Protein AF-A0A7S1RYQ9-F1 (afdb_monomer)

Secondary structure (DSSP, 8-state):
------PPPPTTEEEEEE-TTT--EEEEEEPTT-EEETTEEEPPPPTTEEEETTEEEEPSTTEEEESSSSGGGEEEEPTTEEE-TTS-EEE-PPTTEEE-TTSSEEEPSTTEEEE-TT-TT-EEEE-TTEEEEEEETTTTEEEEEEPPPTTEE-SSTT--PPEEPPTTEEEEEETTEEEEEPTTEEEETTEEEE--------PPPHHHHHHTT-S----GGG----

Nearest PDB structures (foldseek):
  4kng-assembly1_P  TM=4.737E-01  e=8.171E-04  Homo sapiens
  4c99-assembly1_B  TM=4.721E-01  e=3.475E-04  Mus musculus
  8y69-assembly1_J  TM=4.508E-01  e=8.686E-04  Homo sapiens
  8jd3-assembly1_3  TM=3.577E-01  e=1.322E+00  Homo sapiens
  7wih-assembly1_A  TM=3.908E-01  e=2.291E+00  Homo sapiens

Sequence (226 aa):
RAAAQVLRCHEQCRVCHLFDHSGEWHCLECQDGYDLWVDGCFAPCPPGQYRYGYACQDCAANCVRCAGGLEHECAECALGYRLDLRGLCARDCLDGFYPSLAGDCAECDSYCKACIAGATTSCTSCYAGYALRVLEASTRSGECMQACRRGSFRDAPTDRRCIQCAEYCADCESLDNCFECAPGASLYRGVCYWVPQTVENRAIDFDTYLASGAGLAWDPGLAPNW

Organism: Alexandrium catenella (NCBI:txid2925)

Structure (mmCIF, N/CA/C/O backbone):
data_AF-A0A7S1RYQ9-F1
#
_entry.id   AF-A0A7S1RYQ9-F1
#
loop_
_atom_site.group_PDB
_atom_site.id
_atom_site.type_symbol
_atom_site.label_atom_id
_atom_site.label_alt_id
_atom_site.label_comp_id
_atom_site.label_asym_id
_atom_site.label_entity_id
_atom_site.label_seq_id
_atom_site.pdbx_PDB_ins_code
_atom_site.Cartn_x
_atom_site.Cartn_y
_atom_site.Cartn_z
_atom_site.occupancy
_atom_site.B_iso_or_equiv
_atom_site.auth_seq_id
_atom_site.auth_comp_id
_atom_site.auth_asym_id
_atom_site.auth_atom_id
_atom_site.pdbx_PDB_model_num
ATOM 1 N N . ARG A 1 1 ? 19.812 24.652 -66.051 1.00 40.81 1 ARG A N 1
ATOM 2 C CA . ARG A 1 1 ? 18.635 24.213 -65.263 1.00 40.81 1 ARG A CA 1
ATOM 3 C C . ARG A 1 1 ? 19.182 23.456 -64.064 1.00 40.81 1 ARG A C 1
ATOM 5 O O . ARG A 1 1 ? 19.744 22.392 -64.275 1.00 40.81 1 ARG A O 1
ATOM 12 N N . ALA A 1 2 ? 19.153 24.049 -62.871 1.00 46.00 2 ALA A N 1
ATOM 13 C CA . ALA A 1 2 ? 19.580 23.361 -61.655 1.00 46.00 2 ALA A CA 1
ATOM 14 C C . ALA A 1 2 ? 18.523 22.303 -61.312 1.00 46.00 2 ALA A C 1
ATOM 16 O O . ALA A 1 2 ? 17.335 22.620 -61.273 1.00 46.00 2 ALA A O 1
ATOM 17 N N . ALA A 1 3 ? 18.938 21.048 -61.167 1.00 51.97 3 ALA A N 1
ATOM 18 C CA . ALA A 1 3 ? 18.055 19.977 -60.734 1.00 51.97 3 ALA A CA 1
ATOM 19 C C . ALA A 1 3 ? 17.882 20.088 -59.216 1.00 51.97 3 ALA A C 1
ATOM 21 O O . ALA A 1 3 ? 18.871 20.051 -58.488 1.00 51.97 3 ALA A O 1
ATOM 22 N N . ALA A 1 4 ? 16.644 20.236 -58.746 1.00 58.53 4 ALA A N 1
ATOM 23 C CA . ALA A 1 4 ? 16.337 20.076 -57.332 1.00 58.53 4 ALA A CA 1
ATOM 24 C C . ALA A 1 4 ? 16.580 18.604 -56.968 1.00 58.53 4 ALA A C 1
ATOM 26 O O . ALA A 1 4 ? 15.882 17.716 -57.461 1.00 58.53 4 ALA A O 1
ATOM 27 N N . GLN A 1 5 ? 17.609 18.335 -56.166 1.00 58.97 5 GLN A N 1
ATOM 28 C CA . GLN A 1 5 ? 17.815 17.011 -55.592 1.00 58.97 5 GLN A CA 1
ATOM 29 C C . GLN A 1 5 ? 16.834 16.848 -54.434 1.00 58.97 5 GLN A C 1
ATOM 31 O O . GLN A 1 5 ? 16.911 17.560 -53.438 1.00 58.97 5 GLN A O 1
ATOM 36 N N . VAL A 1 6 ? 15.893 15.917 -54.579 1.00 67.62 6 VAL A N 1
ATOM 37 C CA . VAL A 1 6 ? 15.054 15.469 -53.466 1.00 67.62 6 VAL A CA 1
ATOM 38 C C . VAL A 1 6 ? 15.935 14.591 -52.587 1.00 67.62 6 VAL A C 1
ATOM 40 O O . VAL A 1 6 ? 16.179 13.434 -52.934 1.00 67.62 6 VAL A O 1
ATOM 43 N N . LEU A 1 7 ? 16.444 15.128 -51.479 1.00 68.56 7 LEU A N 1
ATOM 44 C CA . LEU A 1 7 ? 17.026 14.261 -50.464 1.00 68.56 7 LEU A CA 1
ATOM 45 C C . LEU A 1 7 ? 15.902 13.581 -49.677 1.00 68.56 7 LEU A C 1
ATOM 47 O O . LEU A 1 7 ? 14.888 14.190 -49.338 1.00 68.56 7 LEU A O 1
ATOM 51 N N . ARG A 1 8 ? 16.091 12.288 -49.422 1.00 74.81 8 ARG A N 1
ATOM 52 C CA . ARG A 1 8 ? 15.218 11.493 -48.561 1.00 74.81 8 ARG A CA 1
ATOM 53 C C . ARG A 1 8 ? 15.743 11.536 -47.132 1.00 74.81 8 ARG A C 1
ATOM 55 O O . ARG A 1 8 ? 16.951 11.630 -46.929 1.00 74.81 8 ARG A O 1
ATOM 62 N N . CYS A 1 9 ? 14.834 11.411 -46.170 1.00 81.19 9 CYS A N 1
ATOM 63 C CA . CYS A 1 9 ? 15.194 11.200 -44.775 1.00 81.19 9 CYS A CA 1
ATOM 64 C C . CYS A 1 9 ? 16.030 9.921 -44.603 1.00 81.19 9 CYS A C 1
ATOM 66 O O . CYS A 1 9 ? 15.974 9.014 -45.439 1.00 81.19 9 CYS A O 1
ATOM 68 N N . HIS A 1 10 ? 16.772 9.839 -43.494 1.00 81.50 10 HIS A N 1
ATOM 69 C CA . HIS A 1 10 ? 17.427 8.603 -43.060 1.00 81.50 10 HIS A CA 1
ATOM 70 C C . HIS A 1 10 ? 16.413 7.448 -42.950 1.00 81.50 10 HIS A C 1
ATOM 72 O O . HIS A 1 10 ? 15.241 7.691 -42.666 1.00 81.50 10 HIS A O 1
ATOM 78 N N . GLU A 1 11 ? 16.853 6.198 -43.135 1.00 83.12 11 GLU A N 1
ATOM 79 C CA . GLU A 1 11 ? 15.978 5.026 -43.336 1.00 83.12 11 GLU A CA 1
ATOM 80 C C . GLU A 1 11 ? 14.928 4.794 -42.241 1.00 83.12 11 GLU A C 1
ATOM 82 O O . GLU A 1 11 ? 13.901 4.192 -42.520 1.00 83.12 11 GLU A O 1
ATOM 87 N N . GLN A 1 12 ? 15.157 5.289 -41.024 1.00 89.94 12 GLN A N 1
ATOM 88 C CA . GLN A 1 12 ? 14.298 5.092 -39.844 1.00 89.94 12 GLN A CA 1
ATOM 89 C C . GLN A 1 12 ? 13.400 6.307 -39.550 1.00 89.94 12 GLN A C 1
ATOM 91 O O . GLN A 1 12 ? 12.566 6.277 -38.647 1.00 89.94 12 GLN A O 1
ATOM 96 N N . CYS A 1 13 ? 13.579 7.392 -40.304 1.00 90.44 13 CYS A N 1
ATOM 97 C CA . CYS A 1 13 ? 12.897 8.658 -40.108 1.00 90.44 13 CYS A CA 1
ATOM 98 C C . CYS A 1 13 ? 11.772 8.828 -41.136 1.00 90.44 13 CYS A C 1
ATOM 100 O O . CYS A 1 13 ? 11.997 8.730 -42.344 1.00 90.44 13 CYS A O 1
ATOM 102 N N . ARG A 1 14 ? 10.552 9.085 -40.657 1.00 90.81 14 ARG A N 1
ATOM 103 C CA . ARG A 1 14 ? 9.365 9.331 -41.487 1.00 90.81 14 ARG A CA 1
ATOM 104 C C . ARG A 1 14 ? 9.293 10.790 -41.933 1.00 90.81 14 ARG A C 1
ATOM 106 O O . ARG A 1 14 ? 9.032 11.049 -43.106 1.00 90.81 14 ARG A O 1
ATOM 113 N N . VAL A 1 15 ? 9.542 11.726 -41.016 1.00 89.00 15 VAL A N 1
ATOM 114 C CA . VAL A 1 15 ? 9.526 13.174 -41.278 1.00 89.00 15 VAL A CA 1
ATOM 115 C C . VAL A 1 15 ? 10.826 13.785 -40.777 1.00 89.00 15 VAL A C 1
ATOM 117 O O . VAL A 1 15 ? 11.139 13.676 -39.596 1.00 89.00 15 VAL A O 1
ATOM 120 N N . CYS A 1 16 ? 11.572 14.445 -41.661 1.00 87.31 16 CYS A N 1
ATOM 121 C CA . CYS A 1 16 ? 12.852 15.069 -41.344 1.00 87.31 16 CYS A CA 1
ATOM 122 C C . CYS A 1 16 ? 12.916 16.520 -41.821 1.00 87.31 16 CYS A C 1
ATOM 124 O O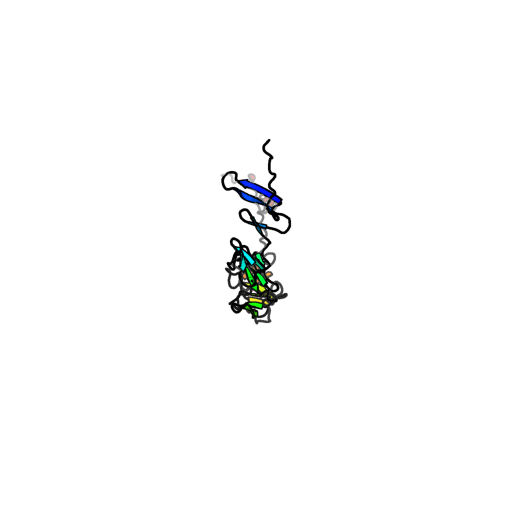 . CYS A 1 16 ? 12.214 16.923 -42.751 1.00 87.31 16 CYS A O 1
ATOM 126 N N . HIS A 1 17 ? 13.804 17.285 -41.196 1.00 85.31 17 HIS A N 1
ATOM 127 C CA . HIS A 1 17 ? 14.123 18.654 -41.564 1.00 85.31 17 HIS A CA 1
ATOM 128 C C . HIS A 1 17 ? 15.626 18.786 -41.829 1.00 85.31 17 HIS A C 1
ATOM 130 O O . HIS A 1 17 ? 16.445 18.325 -41.030 1.00 85.31 17 HIS A O 1
ATOM 136 N N . LEU A 1 18 ? 15.979 19.419 -42.950 1.00 75.94 18 LEU A N 1
ATOM 137 C CA . LEU A 1 18 ? 17.360 19.748 -43.284 1.00 75.94 18 LEU A CA 1
ATOM 138 C C . LEU A 1 18 ? 17.692 21.121 -42.707 1.00 75.94 18 LEU A C 1
ATOM 140 O O . LEU A 1 18 ? 17.037 22.102 -43.054 1.00 75.94 18 LEU A O 1
ATOM 144 N N . PHE A 1 19 ? 18.701 21.218 -41.844 1.00 68.94 19 PHE A N 1
ATOM 145 C CA . PHE A 1 19 ? 19.190 22.534 -41.443 1.00 68.94 19 PHE A CA 1
ATOM 146 C C . PHE A 1 19 ? 20.137 23.078 -42.521 1.00 68.94 19 PHE A C 1
ATOM 148 O O . PHE A 1 19 ? 21.259 22.595 -42.679 1.00 68.94 19 PHE A O 1
ATOM 155 N N . ASP A 1 20 ? 19.691 24.116 -43.237 1.00 60.31 20 ASP A N 1
ATOM 156 C CA . ASP A 1 20 ? 20.410 24.747 -44.361 1.00 60.31 20 ASP A CA 1
ATOM 157 C C . ASP A 1 20 ? 21.830 25.243 -44.013 1.00 60.31 20 ASP A C 1
ATOM 159 O O . ASP A 1 20 ? 22.640 25.479 -44.908 1.00 60.31 20 ASP A O 1
ATOM 163 N N . HIS A 1 21 ? 22.161 25.394 -42.724 1.00 62.75 21 HIS A N 1
ATOM 164 C CA . HIS A 1 21 ? 23.463 25.892 -42.272 1.00 62.75 21 HIS A CA 1
ATOM 165 C C . HIS A 1 21 ? 24.479 24.820 -41.847 1.00 62.75 21 HIS A C 1
ATOM 167 O O . HIS A 1 21 ? 25.674 25.085 -41.961 1.00 62.75 21 HIS A O 1
ATOM 173 N N . SER A 1 22 ? 24.053 23.643 -41.375 1.00 65.56 22 SER A N 1
ATOM 174 C CA . SER A 1 22 ? 24.963 22.561 -40.944 1.00 65.56 22 SER A CA 1
ATOM 175 C C . SER A 1 22 ? 25.008 21.389 -41.924 1.00 65.56 22 SER A C 1
ATOM 177 O O . SER A 1 22 ? 25.977 20.634 -41.925 1.00 65.56 22 SER A O 1
ATOM 179 N N . GLY A 1 23 ? 23.982 21.229 -42.768 1.00 64.69 23 GLY A N 1
ATOM 180 C CA . GLY A 1 23 ? 23.834 20.043 -43.614 1.00 64.69 23 GLY A CA 1
ATOM 181 C C . GLY A 1 23 ? 23.499 18.769 -42.827 1.00 64.69 23 GLY A C 1
ATOM 182 O O . GLY A 1 23 ? 23.533 17.680 -43.400 1.00 64.69 23 GLY A O 1
ATOM 183 N N . GLU A 1 24 ? 23.176 18.895 -41.537 1.00 72.06 24 GLU A N 1
ATOM 184 C CA . GLU A 1 24 ? 22.739 17.789 -40.687 1.00 72.06 24 GLU A CA 1
ATOM 185 C C . GLU A 1 24 ? 21.217 17.604 -40.785 1.00 72.06 24 GLU A C 1
ATOM 187 O O . GLU A 1 24 ? 20.443 18.555 -40.952 1.00 72.06 24 GLU A O 1
ATOM 192 N N . TRP A 1 25 ? 20.792 16.343 -40.724 1.00 73.44 25 TRP A N 1
ATOM 193 C CA . TRP A 1 25 ? 19.390 15.948 -40.773 1.00 73.44 25 TRP A CA 1
ATOM 194 C C . TRP A 1 25 ? 18.855 15.772 -39.363 1.00 73.44 25 TRP A C 1
ATOM 196 O O . TRP A 1 25 ? 19.366 14.931 -38.629 1.00 73.44 25 TRP A O 1
ATOM 206 N N . HIS A 1 26 ? 17.777 16.478 -39.032 1.00 85.31 26 HIS A N 1
ATOM 207 C CA . HIS A 1 26 ? 17.044 16.238 -37.794 1.00 85.31 26 HIS A CA 1
ATOM 208 C C . HIS A 1 26 ? 15.747 15.502 -38.107 1.00 85.31 26 HIS A C 1
ATOM 210 O O . HIS A 1 26 ? 14.953 15.937 -38.950 1.00 85.31 26 HIS A O 1
ATOM 216 N N . CYS A 1 27 ? 15.528 14.375 -37.441 1.00 88.94 27 CYS A N 1
ATOM 217 C CA . CYS A 1 27 ? 14.268 13.667 -37.506 1.00 88.94 27 CYS A CA 1
ATOM 218 C C . CYS A 1 27 ? 13.245 14.290 -36.556 1.00 88.94 27 CYS A C 1
ATOM 220 O O . CYS A 1 27 ? 13.561 14.620 -35.418 1.00 88.94 27 CYS A O 1
ATOM 222 N N . LEU A 1 28 ? 12.015 14.441 -37.037 1.00 89.56 28 LEU A N 1
ATOM 223 C CA . LEU A 1 28 ? 10.879 14.957 -36.274 1.00 89.56 28 LEU A CA 1
ATOM 224 C C . LEU A 1 28 ? 9.867 13.855 -35.954 1.00 89.56 28 LEU A C 1
ATOM 226 O O . LEU A 1 28 ? 9.180 13.926 -34.942 1.00 89.56 28 LEU A O 1
ATOM 230 N N . GLU A 1 29 ? 9.775 12.837 -36.811 1.00 91.44 29 GLU A N 1
ATOM 231 C CA . GLU A 1 29 ? 8.880 11.699 -36.620 1.00 91.44 29 GLU A CA 1
ATOM 232 C C . GLU A 1 29 ? 9.548 10.418 -37.113 1.00 91.44 29 GLU A C 1
ATOM 234 O O . GLU A 1 29 ? 10.015 10.347 -38.254 1.00 91.44 29 GLU A O 1
ATOM 239 N N . CYS A 1 30 ? 9.573 9.397 -36.261 1.00 93.50 30 CYS A N 1
ATOM 240 C CA . CYS A 1 30 ? 10.147 8.099 -36.582 1.00 93.50 30 CYS A CA 1
ATOM 241 C C . CYS A 1 30 ? 9.155 7.183 -37.295 1.00 93.50 30 CYS A C 1
ATOM 243 O O . CYS A 1 30 ? 7.939 7.353 -37.222 1.00 93.50 30 CYS A O 1
ATOM 245 N N . GLN A 1 31 ? 9.689 6.196 -38.009 1.00 94.38 31 G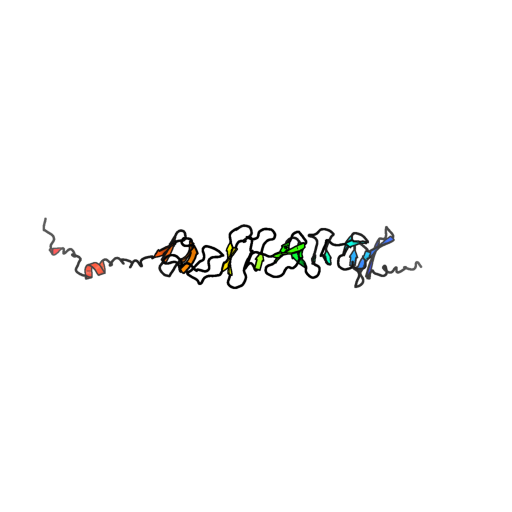LN A N 1
ATOM 246 C CA . GLN A 1 31 ? 8.884 5.068 -38.463 1.00 94.38 31 GLN A CA 1
ATOM 247 C C . GLN A 1 31 ? 8.424 4.221 -37.271 1.00 94.38 31 GLN A C 1
ATOM 249 O O . GLN A 1 31 ? 9.022 4.262 -36.195 1.00 94.38 31 GLN A O 1
ATOM 254 N N . ASP A 1 32 ? 7.364 3.438 -37.471 1.00 93.31 32 ASP A N 1
ATOM 255 C CA . ASP A 1 32 ? 6.798 2.607 -36.410 1.00 93.31 32 ASP A CA 1
ATOM 256 C C . ASP A 1 32 ? 7.850 1.614 -35.886 1.00 93.31 32 ASP A C 1
ATOM 258 O O . ASP A 1 32 ? 8.541 0.954 -36.663 1.00 93.31 32 ASP A O 1
ATOM 262 N N . GLY A 1 33 ? 7.971 1.515 -34.561 1.00 91.06 33 GLY A N 1
ATOM 263 C CA . GLY A 1 33 ? 8.967 0.665 -33.900 1.00 91.06 33 GLY A CA 1
ATOM 264 C C . GLY A 1 33 ? 10.309 1.340 -33.598 1.00 91.06 33 GLY A C 1
ATOM 265 O O . GLY A 1 33 ? 11.199 0.667 -33.086 1.00 91.06 33 GLY A O 1
ATOM 266 N N . TYR A 1 34 ? 10.457 2.640 -33.874 1.00 92.00 34 TYR A N 1
ATOM 267 C CA . TYR A 1 34 ? 11.604 3.450 -33.460 1.00 92.00 34 TYR A CA 1
ATOM 268 C C . TYR A 1 34 ? 11.161 4.602 -32.559 1.00 92.00 34 TYR A C 1
ATOM 270 O O . TYR A 1 34 ? 10.136 5.237 -32.810 1.00 92.00 34 TYR A O 1
ATOM 278 N N . ASP A 1 35 ? 11.982 4.912 -31.560 1.00 90.25 35 ASP A N 1
ATOM 279 C CA . ASP A 1 35 ? 11.760 6.038 -30.659 1.00 90.25 35 ASP A CA 1
ATOM 280 C C . ASP A 1 35 ? 12.587 7.243 -31.103 1.00 90.25 35 ASP A C 1
ATOM 282 O O . ASP A 1 35 ? 13.772 7.119 -31.437 1.00 90.25 35 ASP A O 1
ATOM 286 N N . LEU A 1 36 ? 11.963 8.422 -31.072 1.00 90.69 36 LEU A N 1
ATOM 287 C CA . LEU A 1 36 ? 12.648 9.683 -31.325 1.00 90.69 36 LEU A CA 1
ATOM 288 C C . LEU A 1 36 ? 13.490 10.064 -30.104 1.00 90.69 36 LEU A C 1
ATOM 290 O O . LEU A 1 36 ? 12.966 10.215 -29.001 1.00 90.69 36 LEU A O 1
ATOM 294 N N . TRP A 1 37 ? 14.789 10.267 -30.309 1.00 89.50 37 TRP A N 1
ATOM 295 C CA . TRP A 1 37 ? 15.699 10.762 -29.283 1.00 89.50 37 TRP A CA 1
ATOM 296 C C . TRP A 1 37 ? 16.559 11.897 -29.829 1.00 89.50 37 TRP A C 1
ATOM 298 O O . TRP A 1 37 ? 17.363 11.685 -30.736 1.00 89.50 37 TRP A O 1
ATOM 308 N N . VAL A 1 38 ? 16.401 13.083 -29.230 1.00 86.69 38 VAL A N 1
ATOM 309 C CA . VAL A 1 38 ? 16.998 14.361 -29.657 1.00 86.69 38 VAL A CA 1
ATOM 310 C C . VAL A 1 38 ? 16.573 14.724 -31.083 1.00 86.69 38 VAL A C 1
ATOM 312 O O . VAL A 1 38 ? 15.633 15.489 -31.265 1.00 86.69 38 VAL A O 1
ATOM 315 N N . ASP A 1 39 ? 17.233 14.149 -32.075 1.00 86.50 39 ASP A N 1
ATOM 316 C CA . ASP A 1 39 ? 17.059 14.404 -33.500 1.00 86.50 39 ASP A CA 1
ATOM 317 C C . ASP A 1 39 ? 17.255 13.148 -34.366 1.00 86.50 39 ASP A C 1
ATOM 319 O O . ASP A 1 39 ? 17.263 13.229 -35.595 1.00 86.50 39 ASP A O 1
ATOM 323 N N . GLY A 1 40 ? 17.371 11.974 -33.742 1.00 87.81 40 GLY A N 1
ATOM 324 C CA . GLY A 1 40 ? 17.512 10.689 -34.416 1.00 87.81 40 GLY A CA 1
ATOM 325 C C . GLY A 1 40 ? 16.443 9.687 -33.993 1.00 87.81 40 GLY A C 1
ATOM 326 O O . GLY A 1 40 ? 15.837 9.798 -32.930 1.00 87.81 40 GLY A O 1
ATOM 327 N N . CYS A 1 41 ? 16.233 8.678 -34.833 1.00 90.94 41 CYS A N 1
ATOM 328 C CA . CYS A 1 41 ? 15.356 7.549 -34.536 1.00 90.94 41 CYS A CA 1
ATOM 329 C C . CYS A 1 41 ? 16.191 6.347 -34.129 1.00 90.94 41 CYS A C 1
ATOM 331 O O . CYS A 1 41 ? 17.053 5.909 -34.887 1.00 90.94 41 CYS A O 1
ATOM 333 N N . PHE A 1 42 ? 15.920 5.797 -32.950 1.00 90.69 42 PHE A N 1
ATOM 334 C CA . PHE A 1 42 ? 16.679 4.677 -32.402 1.00 90.69 42 PHE A CA 1
ATOM 335 C C . PHE A 1 42 ? 15.751 3.521 -32.064 1.00 90.69 42 PHE A C 1
ATOM 337 O O . PHE A 1 42 ? 14.612 3.721 -31.646 1.00 90.69 42 PHE A O 1
ATOM 344 N N . ALA A 1 43 ? 16.244 2.297 -32.248 1.00 91.50 43 ALA A N 1
ATOM 345 C CA . ALA A 1 43 ? 15.500 1.113 -31.845 1.00 91.50 43 ALA A CA 1
ATOM 346 C C . ALA A 1 43 ? 15.262 1.157 -30.325 1.00 91.50 43 ALA A C 1
ATOM 348 O O . ALA A 1 43 ? 16.212 1.479 -29.600 1.00 91.50 43 ALA A O 1
ATOM 349 N N . PRO A 1 44 ? 14.049 0.852 -29.833 1.00 91.25 44 PRO A N 1
ATOM 350 C CA . PRO A 1 44 ? 13.727 0.877 -28.410 1.00 91.25 44 PRO A CA 1
ATOM 351 C C . PRO A 1 44 ? 14.700 0.002 -27.621 1.00 91.25 44 PRO A C 1
ATOM 353 O O . PRO A 1 44 ? 15.175 -1.027 -28.108 1.00 91.25 44 PRO A O 1
ATOM 356 N N . CYS A 1 45 ? 15.022 0.427 -26.401 1.00 92.88 45 CYS A N 1
ATOM 357 C CA . CYS A 1 45 ? 15.865 -0.382 -25.533 1.00 92.88 45 CYS A CA 1
ATOM 358 C C . CYS A 1 45 ? 15.142 -1.680 -25.142 1.00 92.88 45 CYS A C 1
ATOM 360 O O . CYS A 1 45 ? 13.918 -1.671 -24.974 1.00 92.88 45 CYS A O 1
ATOM 362 N N . PRO A 1 46 ? 15.873 -2.803 -25.012 1.00 93.69 46 PRO A N 1
ATOM 363 C CA . PRO A 1 46 ? 15.276 -4.043 -24.542 1.00 93.69 46 PRO A CA 1
ATOM 364 C C . PRO A 1 46 ? 14.723 -3.869 -23.114 1.00 93.69 46 PRO A C 1
ATOM 366 O O . PRO A 1 46 ? 15.184 -2.988 -22.381 1.00 93.69 46 PRO A O 1
ATOM 369 N N . PRO A 1 47 ? 13.760 -4.707 -22.687 1.00 92.81 47 PRO A N 1
ATOM 370 C CA . PRO A 1 47 ? 13.255 -4.685 -21.317 1.00 92.81 47 PRO A CA 1
ATOM 371 C C . PRO A 1 47 ? 14.390 -4.778 -20.291 1.00 92.81 47 PRO A C 1
ATOM 373 O O . PRO A 1 47 ? 15.320 -5.567 -20.455 1.00 92.81 47 PRO A O 1
ATOM 376 N N . GLY A 1 48 ? 14.297 -3.978 -19.230 1.00 94.25 48 GLY A N 1
ATOM 377 C CA . GLY A 1 48 ? 15.345 -3.827 -18.219 1.00 94.25 48 GLY A CA 1
ATOM 378 C C . GLY A 1 48 ? 16.409 -2.785 -18.565 1.00 94.25 48 GLY A C 1
ATOM 379 O O . GLY A 1 48 ? 17.363 -2.648 -17.806 1.00 94.25 48 GLY A O 1
ATOM 380 N N . GLN A 1 49 ? 16.254 -2.042 -19.667 1.00 95.62 49 GLN A N 1
ATOM 381 C CA . GLN A 1 49 ? 17.154 -0.953 -20.043 1.00 95.62 49 GLN A CA 1
ATOM 382 C C . GLN A 1 49 ? 16.410 0.340 -20.389 1.00 95.62 49 GLN A C 1
ATOM 384 O O . GLN A 1 49 ? 15.268 0.322 -20.850 1.00 95.62 49 GLN A O 1
ATOM 389 N N . TYR A 1 50 ? 17.094 1.470 -20.220 1.00 94.12 50 TYR A N 1
ATOM 390 C CA . TYR A 1 50 ? 16.638 2.799 -20.619 1.00 94.12 50 TYR A CA 1
ATOM 391 C C . TYR A 1 50 ? 17.640 3.484 -21.551 1.00 94.12 50 TYR A C 1
ATOM 393 O O . TYR A 1 50 ? 18.815 3.120 -21.625 1.00 94.12 50 TYR A O 1
ATOM 401 N N . ARG A 1 51 ? 17.168 4.498 -22.281 1.00 93.44 51 ARG A N 1
ATOM 402 C CA . ARG A 1 51 ? 18.000 5.301 -23.182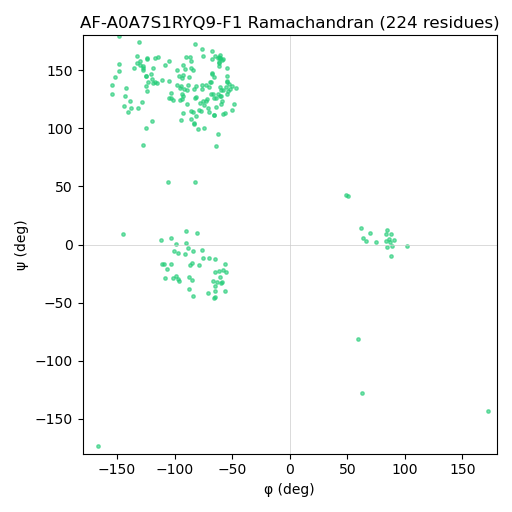 1.00 93.44 51 ARG A CA 1
ATOM 403 C C . ARG A 1 51 ? 18.881 6.259 -22.379 1.00 93.44 51 ARG A C 1
ATOM 405 O O . ARG A 1 51 ? 18.369 7.164 -21.726 1.00 93.44 51 ARG A O 1
ATOM 412 N N . TYR A 1 52 ? 20.198 6.129 -22.515 1.00 92.19 52 TYR A N 1
ATOM 413 C CA . TYR A 1 52 ? 21.168 7.106 -22.023 1.00 92.19 52 TYR A CA 1
ATOM 414 C C . TYR A 1 52 ? 22.082 7.554 -23.169 1.00 92.19 52 TYR A C 1
ATOM 416 O O . TYR A 1 52 ? 23.011 6.851 -23.579 1.00 92.19 52 TYR A O 1
ATOM 424 N N . GLY A 1 53 ? 21.791 8.731 -23.728 1.00 89.31 53 GLY A N 1
ATOM 425 C CA . GLY A 1 53 ? 22.436 9.197 -24.955 1.00 89.31 53 GLY A CA 1
ATOM 426 C C . GLY A 1 53 ? 22.110 8.270 -26.128 1.00 89.31 53 GLY A C 1
ATOM 427 O O . GLY A 1 53 ? 20.947 7.973 -26.375 1.00 89.31 53 GLY A O 1
ATOM 428 N N . TYR A 1 54 ? 23.134 7.790 -26.832 1.00 86.44 54 TYR A N 1
ATOM 429 C CA . TYR A 1 54 ? 22.980 6.869 -27.968 1.00 86.44 54 TYR A CA 1
ATOM 430 C C . TYR A 1 54 ? 23.007 5.383 -27.577 1.00 86.44 54 TYR A C 1
ATOM 432 O O . TYR A 1 54 ? 22.924 4.517 -28.445 1.00 86.44 54 TYR A O 1
ATOM 440 N N . ALA A 1 55 ? 23.137 5.073 -26.285 1.00 91.25 55 ALA A N 1
ATOM 441 C CA . ALA A 1 55 ? 23.219 3.710 -25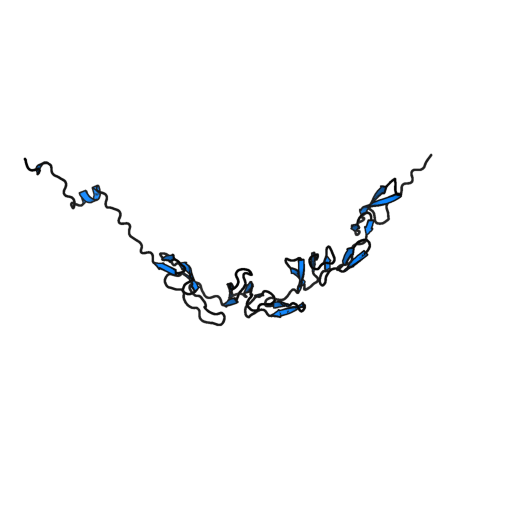.775 1.00 91.25 55 ALA A CA 1
ATOM 442 C C . ALA A 1 55 ? 22.007 3.364 -24.902 1.00 91.25 55 ALA A C 1
ATOM 444 O O . ALA A 1 55 ? 21.290 4.243 -24.418 1.00 91.25 55 ALA A O 1
ATOM 445 N N . CYS A 1 56 ? 21.793 2.068 -24.705 1.00 94.94 56 CYS A N 1
ATOM 446 C CA . CYS A 1 56 ? 20.899 1.562 -23.674 1.00 94.94 56 CYS A CA 1
ATOM 447 C C . CYS A 1 56 ? 21.724 1.231 -22.426 1.00 94.94 56 CYS A C 1
ATOM 449 O O . CYS A 1 56 ? 22.800 0.643 -22.539 1.00 94.94 56 CYS A O 1
ATOM 451 N N . GLN A 1 57 ? 21.241 1.648 -21.260 1.00 96.00 57 GLN A N 1
ATOM 452 C CA . GLN A 1 57 ? 21.832 1.346 -19.957 1.00 96.00 57 GLN A CA 1
ATOM 453 C C . GLN A 1 57 ? 20.843 0.575 -19.099 1.00 96.00 57 GLN A C 1
ATOM 455 O O . GLN A 1 57 ? 19.635 0.719 -19.267 1.00 96.00 57 GLN A O 1
ATOM 460 N N . ASP A 1 58 ? 21.363 -0.242 -18.191 1.00 96.44 58 ASP A N 1
ATOM 461 C CA . ASP A 1 58 ? 20.541 -1.087 -17.336 1.00 96.44 58 ASP A CA 1
ATOM 462 C C . ASP A 1 58 ? 19.735 -0.256 -16.331 1.00 96.44 58 ASP A C 1
ATOM 464 O O . ASP A 1 58 ? 20.219 0.719 -15.752 1.00 96.44 58 ASP A O 1
ATOM 468 N N . CYS A 1 59 ? 18.487 -0.666 -16.127 1.00 95.62 59 CYS A N 1
ATOM 469 C CA . CYS A 1 59 ? 17.652 -0.183 -15.041 1.00 95.62 59 CYS A CA 1
ATOM 470 C C . CYS A 1 59 ? 18.193 -0.652 -13.681 1.00 95.62 59 CYS A C 1
ATOM 472 O O . CYS A 1 59 ? 18.994 -1.584 -13.579 1.00 95.62 59 CYS A O 1
ATOM 474 N N . ALA A 1 60 ? 17.674 -0.052 -12.609 1.00 93.12 60 ALA A N 1
ATOM 475 C CA . ALA A 1 60 ? 17.870 -0.571 -11.262 1.00 93.12 60 ALA A CA 1
ATOM 476 C C . ALA A 1 60 ? 17.355 -2.021 -11.111 1.00 93.12 60 ALA A C 1
ATOM 478 O O . ALA A 1 60 ? 16.517 -2.503 -11.881 1.00 93.12 60 ALA A O 1
ATOM 479 N N . ALA A 1 61 ? 17.849 -2.723 -10.088 1.00 89.62 61 ALA A N 1
ATOM 480 C CA . ALA A 1 61 ? 17.532 -4.129 -9.854 1.00 89.62 61 ALA A CA 1
ATOM 481 C C . ALA A 1 61 ? 16.016 -4.391 -9.769 1.00 89.62 61 ALA A C 1
ATOM 483 O O . ALA A 1 61 ? 15.265 -3.636 -9.154 1.00 89.62 61 ALA A O 1
ATOM 484 N N . ASN A 1 62 ? 15.579 -5.511 -10.352 1.00 90.31 62 ASN A N 1
ATOM 485 C CA . ASN A 1 62 ? 14.178 -5.946 -10.404 1.00 90.31 62 ASN A CA 1
ATOM 486 C C . ASN A 1 62 ? 13.226 -4.995 -11.157 1.00 90.31 62 ASN A C 1
ATOM 488 O O . ASN A 1 62 ? 12.011 -5.164 -11.056 1.00 90.31 62 ASN A O 1
ATOM 492 N N . CYS A 1 63 ? 13.746 -4.039 -11.931 1.00 94.62 63 CYS A N 1
ATOM 493 C CA . CYS A 1 63 ? 12.961 -3.156 -12.787 1.00 94.62 63 CYS A CA 1
ATOM 494 C C . CYS A 1 63 ? 13.047 -3.585 -14.261 1.00 94.62 63 CYS A C 1
ATOM 496 O O . CYS A 1 63 ? 14.140 -3.791 -14.784 1.00 94.62 63 CYS A O 1
ATOM 498 N N . VAL A 1 64 ? 11.904 -3.702 -14.948 1.00 95.38 64 VAL A N 1
ATOM 499 C CA . VAL A 1 64 ? 11.832 -4.050 -16.385 1.00 95.38 64 VAL A CA 1
ATOM 500 C C . VAL A 1 64 ? 11.550 -2.846 -17.281 1.00 95.38 64 VAL A C 1
ATOM 502 O O . VAL A 1 64 ? 11.804 -2.911 -18.483 1.00 95.38 64 VAL A O 1
ATOM 505 N N . ARG A 1 65 ? 11.066 -1.736 -16.716 1.00 93.69 65 ARG A N 1
ATOM 506 C CA . ARG A 1 65 ? 10.882 -0.471 -17.433 1.00 93.69 65 ARG A CA 1
ATOM 507 C C . ARG A 1 65 ? 11.184 0.690 -16.499 1.00 93.69 65 ARG A C 1
ATOM 509 O O . ARG A 1 65 ? 10.497 0.850 -15.495 1.00 93.69 65 ARG A O 1
ATOM 516 N N . CYS A 1 66 ? 12.175 1.506 -16.834 1.00 94.38 66 CYS A N 1
ATOM 517 C CA . CYS A 1 66 ? 12.602 2.644 -16.024 1.00 94.38 66 CYS A CA 1
ATOM 518 C C . CYS A 1 66 ? 12.772 3.907 -16.876 1.00 94.38 66 CYS A C 1
ATOM 520 O O . CYS A 1 66 ? 12.970 3.831 -18.089 1.00 94.38 66 CYS A O 1
ATOM 522 N N . ALA A 1 67 ? 12.674 5.071 -16.234 1.00 91.19 67 ALA A N 1
ATOM 523 C CA . ALA A 1 67 ? 12.996 6.359 -16.849 1.00 91.19 67 ALA A CA 1
ATOM 524 C C . ALA A 1 67 ? 14.493 6.710 -16.732 1.00 91.19 67 ALA A C 1
ATOM 526 O O . ALA A 1 67 ? 14.983 7.554 -17.480 1.00 91.19 67 ALA A O 1
ATOM 527 N N . GLY A 1 68 ? 15.206 6.049 -15.819 1.00 92.69 68 GLY A N 1
ATOM 528 C CA . GLY A 1 68 ? 16.622 6.250 -15.546 1.00 92.69 68 GLY A CA 1
ATOM 529 C C . GLY A 1 68 ? 17.203 5.127 -14.683 1.00 92.69 68 GLY A C 1
ATOM 530 O O . GLY A 1 68 ? 16.546 4.116 -14.429 1.00 92.69 68 GLY A O 1
ATOM 531 N N . GLY A 1 69 ? 18.458 5.286 -14.264 1.00 92.12 69 GLY A N 1
ATOM 532 C CA . GLY A 1 69 ? 19.215 4.254 -13.549 1.00 92.12 69 GLY A CA 1
ATOM 533 C C . GLY A 1 69 ? 18.979 4.204 -12.035 1.00 92.12 69 GLY A C 1
ATOM 534 O O . GLY A 1 69 ? 19.515 3.316 -11.373 1.00 92.12 69 GLY A O 1
ATOM 535 N N . LEU A 1 70 ? 18.223 5.145 -11.457 1.00 92.00 70 LEU A N 1
ATOM 536 C CA . LEU A 1 70 ? 17.983 5.191 -10.012 1.00 92.00 70 LEU A CA 1
ATOM 537 C C . LEU A 1 70 ? 16.828 4.263 -9.605 1.00 92.00 70 LEU A C 1
ATOM 539 O O . LEU A 1 70 ? 15.875 4.054 -10.350 1.00 92.00 70 LEU A O 1
ATOM 543 N N . GLU A 1 71 ? 16.875 3.739 -8.376 1.00 87.19 71 GLU A N 1
ATOM 544 C CA . GLU A 1 71 ? 15.892 2.757 -7.880 1.00 87.19 71 GLU A CA 1
ATOM 545 C C . GLU A 1 71 ? 14.440 3.252 -7.906 1.00 87.19 71 GLU A C 1
ATOM 547 O O . GLU A 1 71 ? 13.536 2.455 -8.124 1.00 87.19 71 GLU A O 1
ATOM 552 N N . HIS A 1 72 ? 14.224 4.554 -7.705 1.00 89.94 72 HIS A N 1
ATOM 553 C CA . HIS A 1 72 ? 12.905 5.195 -7.678 1.00 89.94 72 HIS A CA 1
ATOM 554 C C . HIS A 1 72 ? 12.415 5.651 -9.063 1.00 89.94 72 HIS A C 1
ATOM 556 O O . HIS A 1 72 ? 11.302 6.158 -9.187 1.00 89.94 72 HIS A O 1
ATOM 562 N N . GLU A 1 73 ? 13.234 5.489 -10.106 1.00 93.19 73 GLU A N 1
ATOM 563 C CA . GLU A 1 73 ? 12.880 5.807 -11.497 1.00 93.19 73 GLU A CA 1
ATOM 564 C C . GLU A 1 73 ? 12.263 4.599 -12.217 1.00 93.19 73 GLU A C 1
ATOM 566 O O . GLU A 1 73 ? 12.095 4.608 -13.442 1.00 93.19 73 GLU A O 1
ATOM 571 N N . CYS A 1 74 ? 11.920 3.547 -11.468 1.00 94.38 74 CYS A N 1
ATOM 572 C CA . CYS A 1 74 ? 11.245 2.390 -12.012 1.00 94.38 74 CYS A CA 1
ATOM 573 C C . CYS A 1 74 ? 9.761 2.671 -12.265 1.00 94.38 74 CYS A C 1
ATOM 575 O O . CYS A 1 74 ? 9.042 3.204 -11.422 1.00 94.38 74 CYS A O 1
ATOM 577 N N . ALA A 1 75 ? 9.289 2.266 -13.438 1.00 92.56 75 ALA A N 1
ATOM 578 C CA . ALA A 1 75 ? 7.898 2.379 -13.849 1.00 92.56 75 ALA A CA 1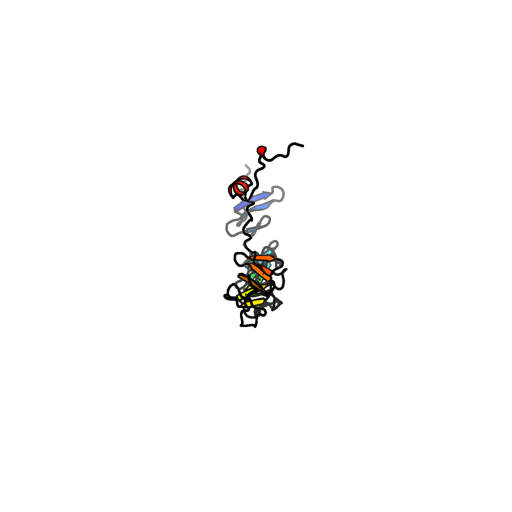
ATOM 579 C C . ALA A 1 75 ? 7.200 1.012 -13.952 1.00 92.56 75 ALA A C 1
ATOM 581 O O . ALA A 1 75 ? 5.971 0.960 -13.995 1.00 92.56 75 ALA A O 1
ATOM 582 N N . GLU A 1 76 ? 7.957 -0.087 -14.014 1.00 93.62 76 GLU A N 1
ATOM 583 C CA . GLU A 1 76 ? 7.428 -1.452 -14.059 1.00 93.62 76 GLU A CA 1
ATOM 584 C C . GLU A 1 76 ? 8.442 -2.452 -13.499 1.00 93.62 76 GLU A C 1
ATOM 586 O O . GLU A 1 76 ? 9.603 -2.468 -13.913 1.00 93.62 76 GLU A O 1
ATOM 591 N N . CYS A 1 77 ? 7.998 -3.297 -12.570 1.00 93.69 77 CYS A N 1
ATOM 592 C CA . CYS A 1 77 ? 8.842 -4.281 -11.901 1.00 93.69 77 CYS A CA 1
ATOM 593 C C . CYS A 1 77 ? 8.828 -5.638 -12.607 1.00 93.69 77 CYS A C 1
ATOM 595 O O . CYS A 1 77 ? 7.866 -6.003 -13.281 1.00 93.69 77 CYS A O 1
ATOM 597 N N . ALA A 1 78 ? 9.902 -6.402 -12.426 1.00 92.38 78 ALA A N 1
ATOM 598 C CA . ALA A 1 78 ? 9.997 -7.780 -12.882 1.00 92.38 78 ALA A CA 1
ATOM 599 C C . ALA A 1 78 ? 8.943 -8.672 -12.207 1.00 92.38 78 ALA A C 1
ATOM 601 O O . ALA A 1 78 ? 8.424 -8.361 -11.134 1.00 92.38 78 ALA A O 1
ATOM 602 N N . LEU A 1 79 ? 8.658 -9.822 -12.822 1.00 90.50 79 LEU A N 1
ATOM 603 C CA . LEU A 1 79 ? 7.731 -10.806 -12.267 1.00 90.50 79 LEU A CA 1
ATOM 604 C C . LEU A 1 79 ? 8.131 -11.186 -10.828 1.00 90.50 79 LEU A C 1
ATOM 606 O O . LEU A 1 79 ? 9.291 -11.496 -10.563 1.00 90.50 79 LEU A O 1
ATOM 610 N N . GLY A 1 80 ? 7.161 -11.176 -9.910 1.00 86.56 80 GLY A N 1
ATOM 611 C CA . GLY A 1 80 ? 7.397 -11.428 -8.483 1.00 86.56 80 GLY A CA 1
ATOM 612 C C . GLY A 1 80 ? 7.853 -10.199 -7.690 1.00 86.56 80 GLY A C 1
ATOM 613 O O . GLY A 1 80 ? 8.222 -10.335 -6.525 1.00 86.56 80 GLY A O 1
ATOM 614 N N . TYR A 1 81 ? 7.824 -9.008 -8.293 1.00 89.62 81 TYR A N 1
ATOM 615 C CA . TYR A 1 81 ? 8.060 -7.730 -7.630 1.00 89.62 81 TYR A CA 1
ATOM 616 C C . TYR A 1 81 ? 6.916 -6.761 -7.924 1.00 89.62 81 TYR A C 1
ATOM 618 O O . TYR A 1 81 ? 6.299 -6.797 -8.989 1.00 89.62 81 TYR A O 1
ATOM 626 N N . ARG A 1 82 ? 6.652 -5.862 -6.978 1.00 88.31 82 ARG A N 1
ATOM 627 C CA . ARG A 1 82 ? 5.649 -4.803 -7.091 1.00 88.31 82 ARG A CA 1
ATOM 628 C C . ARG A 1 82 ? 6.277 -3.444 -6.835 1.00 88.31 82 ARG A C 1
ATOM 630 O O . ARG A 1 82 ? 7.164 -3.315 -5.991 1.00 88.31 82 ARG A O 1
ATOM 637 N N . LEU A 1 83 ? 5.782 -2.436 -7.545 1.00 87.19 83 LEU A N 1
ATOM 638 C CA . LEU A 1 83 ? 6.210 -1.058 -7.351 1.00 87.19 83 LEU A CA 1
ATOM 639 C C . LEU A 1 83 ? 5.635 -0.535 -6.030 1.00 87.19 83 LEU A C 1
ATOM 641 O O . LEU A 1 83 ? 4.423 -0.586 -5.810 1.00 87.19 83 LEU A O 1
ATOM 645 N N . ASP A 1 84 ? 6.502 -0.066 -5.139 1.00 81.44 84 ASP A N 1
ATOM 646 C CA . ASP A 1 84 ? 6.096 0.593 -3.905 1.00 81.44 84 ASP A CA 1
ATOM 647 C C . ASP A 1 84 ? 5.752 2.077 -4.146 1.00 81.44 84 ASP A C 1
ATOM 649 O O . ASP A 1 84 ? 5.960 2.633 -5.225 1.00 81.44 84 ASP A O 1
ATOM 653 N N . LEU A 1 85 ? 5.222 2.753 -3.122 1.00 76.62 85 LEU A N 1
ATOM 654 C CA . LEU A 1 85 ? 4.838 4.171 -3.210 1.00 76.62 85 LEU A CA 1
ATOM 655 C C . LEU A 1 85 ? 6.019 5.131 -3.436 1.00 76.62 85 LEU A C 1
ATOM 657 O O . LEU A 1 85 ? 5.800 6.308 -3.710 1.00 76.62 85 LEU A O 1
ATOM 661 N N . ARG A 1 86 ? 7.258 4.659 -3.282 1.00 80.06 86 ARG A N 1
ATOM 662 C CA . ARG A 1 86 ? 8.488 5.434 -3.476 1.00 80.06 86 ARG A CA 1
ATOM 663 C C . ARG A 1 86 ? 9.106 5.177 -4.854 1.00 80.06 86 ARG A C 1
ATOM 665 O O . ARG A 1 86 ? 10.143 5.758 -5.147 1.00 80.06 86 ARG A O 1
ATOM 672 N N . GLY A 1 87 ? 8.486 4.331 -5.680 1.00 83.19 87 GLY A N 1
ATOM 673 C CA . GLY A 1 87 ? 8.985 3.959 -7.002 1.00 83.19 87 GLY A CA 1
ATOM 674 C C . GLY A 1 87 ? 10.003 2.817 -6.989 1.00 83.19 87 GLY A C 1
ATOM 675 O O . GLY A 1 87 ? 10.642 2.593 -8.009 1.00 83.19 87 GLY A O 1
ATOM 676 N N . LEU A 1 88 ? 10.167 2.098 -5.872 1.00 85.88 88 LEU A N 1
ATOM 677 C CA . LEU A 1 88 ? 11.094 0.970 -5.756 1.00 85.88 88 LEU A CA 1
ATOM 678 C C . LEU A 1 88 ? 10.374 -0.361 -5.989 1.00 85.88 88 LEU A C 1
ATOM 680 O O . LEU A 1 88 ? 9.240 -0.561 -5.552 1.00 85.88 88 LEU A O 1
ATOM 684 N N . CYS A 1 89 ? 11.063 -1.316 -6.609 1.00 88.31 89 CYS A N 1
ATOM 685 C CA . CYS A 1 89 ? 10.556 -2.675 -6.770 1.00 88.31 89 CYS A CA 1
ATOM 686 C C . CYS A 1 89 ? 10.808 -3.517 -5.518 1.00 88.31 89 CYS A C 1
ATOM 688 O O . CYS A 1 89 ? 11.917 -3.996 -5.281 1.00 88.31 89 CYS A O 1
ATOM 690 N N . ALA A 1 90 ? 9.757 -3.736 -4.731 1.00 84.12 90 ALA A N 1
ATOM 691 C CA . ALA A 1 90 ? 9.785 -4.622 -3.574 1.00 84.12 90 ALA A CA 1
ATOM 692 C C . ALA A 1 90 ? 9.307 -6.027 -3.962 1.00 84.12 90 ALA A C 1
ATOM 694 O O . ALA A 1 90 ? 8.392 -6.165 -4.775 1.00 84.12 90 ALA A O 1
ATOM 695 N N . ARG A 1 91 ? 9.909 -7.075 -3.382 1.00 85.94 91 ARG A N 1
ATOM 696 C CA . ARG A 1 91 ? 9.480 -8.461 -3.628 1.00 85.94 91 ARG A CA 1
ATOM 697 C C . ARG A 1 91 ? 8.010 -8.618 -3.237 1.00 85.94 91 ARG A C 1
ATOM 699 O O . ARG A 1 91 ? 7.595 -8.165 -2.168 1.00 85.94 91 ARG A O 1
ATOM 706 N N . ASP A 1 92 ? 7.235 -9.239 -4.116 1.00 86.00 92 ASP A N 1
ATOM 707 C CA . ASP A 1 92 ? 5.837 -9.542 -3.858 1.00 86.00 92 ASP A CA 1
ATOM 708 C C . ASP A 1 92 ? 5.767 -10.789 -2.976 1.00 86.00 92 ASP A C 1
ATOM 710 O O . ASP A 1 92 ? 5.978 -11.919 -3.419 1.00 86.00 92 ASP A O 1
ATOM 714 N N . CYS A 1 93 ? 5.581 -10.553 -1.683 1.00 85.94 93 CYS A N 1
ATOM 715 C CA . CYS A 1 93 ? 5.459 -11.599 -0.684 1.00 85.94 93 CYS A CA 1
ATOM 716 C C . CYS A 1 93 ? 3.986 -11.956 -0.476 1.00 85.94 93 CYS A C 1
ATOM 718 O O . CYS A 1 93 ? 3.110 -11.093 -0.546 1.00 85.94 93 CYS A O 1
ATOM 720 N N . LEU A 1 94 ? 3.730 -13.238 -0.205 1.00 88.88 94 LEU A N 1
ATOM 721 C CA . LEU A 1 94 ? 2.397 -13.732 0.133 1.00 88.88 94 LEU A CA 1
ATOM 722 C C . LEU A 1 94 ? 1.867 -13.062 1.408 1.00 88.88 94 LEU A C 1
ATOM 724 O O . LEU A 1 94 ? 2.635 -12.557 2.228 1.00 88.88 94 LEU A O 1
ATOM 728 N N . ASP A 1 95 ? 0.548 -13.114 1.593 1.00 89.62 95 ASP A N 1
ATOM 729 C CA . ASP A 1 95 ? -0.089 -12.700 2.843 1.00 89.62 95 ASP A CA 1
ATOM 730 C C . ASP A 1 95 ? 0.599 -13.369 4.048 1.00 89.62 95 ASP A C 1
ATOM 732 O O . ASP A 1 95 ? 0.910 -14.562 4.034 1.00 89.62 95 ASP A O 1
ATOM 736 N N . GLY A 1 96 ? 0.844 -12.589 5.099 1.00 87.75 96 GLY A N 1
ATOM 737 C CA . GLY A 1 96 ? 1.597 -13.014 6.279 1.00 87.75 96 GLY A CA 1
ATOM 738 C C . GLY A 1 96 ? 3.112 -12.910 6.136 1.00 87.75 96 GLY A C 1
ATOM 739 O O . GLY A 1 96 ? 3.817 -13.259 7.077 1.00 87.75 96 GLY A O 1
ATOM 740 N N . PHE A 1 97 ? 3.618 -12.406 5.010 1.00 87.75 97 PHE A N 1
ATOM 741 C CA . PHE A 1 97 ? 5.038 -12.158 4.803 1.00 87.75 97 PHE A CA 1
ATOM 742 C C . PHE A 1 97 ? 5.299 -10.723 4.345 1.00 87.75 97 PHE A C 1
ATOM 744 O O . PHE A 1 97 ? 4.470 -10.078 3.702 1.00 87.75 97 PHE A O 1
ATOM 751 N N . TYR A 1 98 ? 6.498 -10.231 4.639 1.00 86.12 98 TYR A N 1
ATOM 752 C CA . TYR A 1 98 ? 6.985 -8.932 4.199 1.00 86.12 98 TYR A CA 1
ATOM 753 C C . TYR A 1 98 ? 8.350 -9.061 3.509 1.00 86.12 98 TYR A C 1
ATOM 755 O O . TYR A 1 98 ? 9.127 -9.964 3.830 1.00 86.12 98 TYR A O 1
ATOM 763 N N . PRO A 1 99 ? 8.682 -8.159 2.570 1.00 84.19 99 PRO A N 1
ATOM 764 C CA . PRO A 1 99 ? 9.997 -8.137 1.942 1.00 84.19 99 PRO A CA 1
ATOM 765 C C . PRO A 1 99 ? 11.053 -7.675 2.954 1.00 84.19 99 PRO A C 1
ATOM 767 O O . PRO A 1 99 ? 11.033 -6.537 3.426 1.00 84.19 99 PRO A O 1
ATOM 770 N N . SER A 1 100 ? 11.973 -8.566 3.307 1.00 81.62 100 SER A N 1
ATOM 771 C CA . SER A 1 100 ? 13.101 -8.271 4.190 1.00 81.62 100 SER A CA 1
ATOM 772 C C . SER A 1 100 ? 14.188 -7.472 3.466 1.00 81.62 100 SER A C 1
ATOM 774 O O . SER A 1 100 ? 14.281 -7.475 2.239 1.00 81.62 100 SER A O 1
ATOM 776 N N . LEU A 1 101 ? 15.075 -6.836 4.237 1.00 77.25 101 LEU A N 1
ATOM 777 C CA . LEU A 1 101 ? 16.253 -6.141 3.698 1.00 77.25 101 LEU A CA 1
ATOM 778 C C . LEU A 1 101 ? 17.214 -7.079 2.948 1.00 77.25 101 LEU A C 1
ATOM 780 O O . LEU A 1 101 ? 17.967 -6.620 2.097 1.00 77.25 101 LEU A O 1
ATOM 784 N N . ALA A 1 102 ? 17.182 -8.384 3.240 1.00 77.81 102 ALA A N 1
ATOM 785 C CA . ALA A 1 102 ? 17.965 -9.392 2.526 1.00 77.81 102 ALA A CA 1
ATOM 786 C C . ALA A 1 102 ? 17.376 -9.740 1.145 1.00 77.81 102 ALA A C 1
ATOM 788 O O . ALA A 1 102 ? 17.962 -10.521 0.401 1.00 77.81 102 ALA A O 1
ATOM 789 N N . GLY A 1 103 ? 16.214 -9.178 0.800 1.00 74.81 103 GLY A N 1
ATOM 790 C CA . GLY A 1 103 ? 15.488 -9.471 -0.429 1.00 74.81 103 GLY A CA 1
ATOM 791 C C . GLY A 1 103 ? 14.529 -10.653 -0.309 1.00 74.81 103 GLY A C 1
ATOM 792 O O . GLY A 1 103 ? 13.706 -10.825 -1.198 1.00 74.81 103 GLY A O 1
ATOM 793 N N . ASP A 1 104 ? 14.570 -11.430 0.774 1.00 84.31 104 ASP A N 1
ATOM 794 C CA . ASP A 1 104 ? 13.679 -12.576 0.994 1.00 84.31 104 ASP A CA 1
ATOM 795 C C . ASP A 1 104 ? 12.387 -12.202 1.721 1.00 84.31 104 ASP A C 1
ATOM 797 O O . ASP A 1 104 ? 12.304 -11.151 2.353 1.00 84.31 104 ASP A O 1
ATOM 801 N N . CYS A 1 105 ? 11.371 -13.060 1.640 1.00 87.69 105 CYS A N 1
ATOM 802 C CA . CYS A 1 105 ? 10.109 -12.864 2.349 1.00 87.69 105 CYS A CA 1
ATOM 803 C C . CYS A 1 105 ? 10.227 -13.387 3.784 1.00 87.69 105 CYS A C 1
ATOM 805 O O . CYS A 1 105 ? 10.394 -14.586 3.992 1.00 87.69 105 CYS A O 1
ATOM 807 N N . ALA A 1 106 ? 10.143 -12.486 4.760 1.00 87.19 106 ALA A N 1
ATOM 808 C CA . ALA A 1 106 ? 10.147 -12.811 6.183 1.00 87.19 106 ALA A CA 1
ATOM 809 C C . ALA A 1 106 ? 8.717 -12.838 6.736 1.00 87.19 106 ALA A C 1
ATOM 811 O O . ALA A 1 106 ? 7.844 -12.135 6.231 1.00 87.19 106 ALA A O 1
ATOM 812 N N . GLU A 1 107 ? 8.476 -13.659 7.755 1.00 88.50 107 GLU A N 1
ATOM 813 C CA . GLU A 1 107 ? 7.152 -13.830 8.363 1.00 88.50 107 GLU A CA 1
ATOM 814 C C . GLU A 1 107 ? 6.744 -12.607 9.194 1.00 88.50 107 GLU A C 1
ATOM 816 O O . GLU A 1 107 ? 7.539 -12.052 9.954 1.00 88.50 107 GLU A O 1
ATOM 821 N N . CYS A 1 108 ? 5.484 -12.201 9.056 1.00 88.62 108 CYS A N 1
ATOM 822 C CA . CYS A 1 108 ? 4.821 -11.271 9.961 1.00 88.62 108 CYS A CA 1
ATOM 823 C C . CYS A 1 108 ? 4.432 -11.962 11.278 1.00 88.62 108 CYS A C 1
ATOM 825 O O . CYS A 1 108 ? 4.411 -13.189 11.377 1.00 88.62 108 CYS A O 1
ATOM 827 N N . ASP A 1 109 ? 4.040 -11.167 12.277 1.00 85.62 109 ASP A N 1
ATOM 828 C CA . ASP A 1 109 ? 3.480 -11.705 13.517 1.00 85.62 109 ASP A CA 1
ATOM 829 C C . ASP A 1 109 ? 2.194 -12.517 13.297 1.00 85.62 109 ASP A C 1
ATOM 831 O O . ASP A 1 109 ? 1.486 -12.400 12.291 1.00 85.62 109 ASP A O 1
ATOM 835 N N . SER A 1 110 ? 1.868 -13.345 14.292 1.00 83.44 110 SER A N 1
ATOM 836 C CA . SER A 1 110 ? 0.694 -14.219 14.257 1.00 83.44 110 SER A CA 1
ATOM 837 C C . SER A 1 110 ? -0.584 -13.449 13.913 1.00 83.44 110 SER A C 1
ATOM 839 O O . SER A 1 110 ? -0.876 -12.402 14.489 1.00 83.44 110 SER A O 1
ATOM 841 N N . TYR A 1 111 ? -1.379 -14.006 12.995 1.00 86.56 111 TYR A N 1
ATOM 842 C CA . TYR A 1 111 ? -2.662 -13.452 12.533 1.00 86.56 111 TYR A CA 1
ATOM 843 C C . TYR A 1 111 ? -2.570 -12.124 11.760 1.00 86.56 111 TYR A C 1
ATOM 845 O O . TYR A 1 111 ? -3.599 -11.586 11.334 1.00 86.56 111 TYR A O 1
ATOM 853 N N . CYS A 1 112 ? -1.354 -11.633 11.523 1.00 90.06 112 CYS A N 1
ATOM 854 C CA . CYS A 1 112 ? -1.098 -10.488 10.678 1.00 90.06 112 CYS A CA 1
ATOM 855 C C . CYS A 1 112 ? -1.073 -10.892 9.201 1.00 90.06 112 CYS A C 1
ATOM 857 O O . CYS A 1 112 ? -0.346 -11.797 8.801 1.00 90.06 112 CYS A O 1
ATOM 859 N N . LYS A 1 113 ? -1.868 -10.201 8.385 1.00 91.00 113 LYS A N 1
ATOM 860 C CA . LYS A 1 113 ? -1.935 -10.394 6.934 1.00 91.00 113 LYS A CA 1
ATOM 861 C C . LYS A 1 113 ? -0.892 -9.549 6.201 1.00 91.00 113 LYS A C 1
ATOM 863 O O . LYS A 1 113 ? -0.298 -10.019 5.238 1.00 91.00 113 LYS A O 1
ATOM 868 N N . ALA A 1 114 ? -0.650 -8.323 6.655 1.00 88.88 114 ALA A N 1
ATOM 869 C CA . ALA A 1 114 ? 0.419 -7.474 6.135 1.00 88.88 114 ALA A CA 1
ATOM 870 C C . ALA A 1 114 ? 1.059 -6.694 7.279 1.00 88.88 114 ALA A C 1
ATOM 872 O O . ALA A 1 114 ? 0.337 -6.133 8.101 1.00 88.88 114 ALA A O 1
ATOM 873 N N . CYS A 1 115 ? 2.388 -6.636 7.315 1.00 87.75 115 CYS A N 1
ATOM 874 C CA . CYS A 1 115 ? 3.157 -5.933 8.338 1.00 87.75 115 CYS A CA 1
ATOM 875 C C . CYS A 1 115 ? 4.247 -5.052 7.720 1.00 87.75 115 CYS A C 1
ATOM 877 O O . CYS A 1 115 ? 4.613 -5.201 6.551 1.00 87.75 115 CYS A O 1
ATOM 879 N N . ILE A 1 116 ? 4.748 -4.108 8.514 1.00 83.62 116 ILE A N 1
ATOM 880 C CA . ILE A 1 116 ? 5.863 -3.240 8.134 1.00 83.62 116 ILE A CA 1
ATOM 881 C C . ILE A 1 116 ? 7.174 -3.975 8.402 1.00 83.62 116 ILE A C 1
ATOM 883 O O . ILE A 1 116 ? 7.377 -4.559 9.466 1.00 83.62 116 ILE A O 1
ATOM 887 N N . ALA A 1 117 ? 8.082 -3.922 7.430 1.00 72.00 117 ALA A N 1
ATOM 888 C CA . ALA A 1 117 ? 9.387 -4.547 7.546 1.00 72.00 117 ALA A CA 1
ATOM 889 C C . ALA A 1 117 ? 10.172 -3.992 8.746 1.00 72.00 117 ALA A C 1
ATOM 891 O O . ALA A 1 117 ? 10.424 -2.791 8.821 1.00 72.00 117 ALA A O 1
ATOM 892 N N . GLY A 1 118 ? 10.599 -4.878 9.651 1.00 63.97 118 GLY A N 1
ATOM 893 C CA . GLY A 1 118 ? 11.500 -4.538 10.759 1.00 63.97 118 GLY A CA 1
ATOM 894 C C . GLY A 1 118 ? 10.853 -4.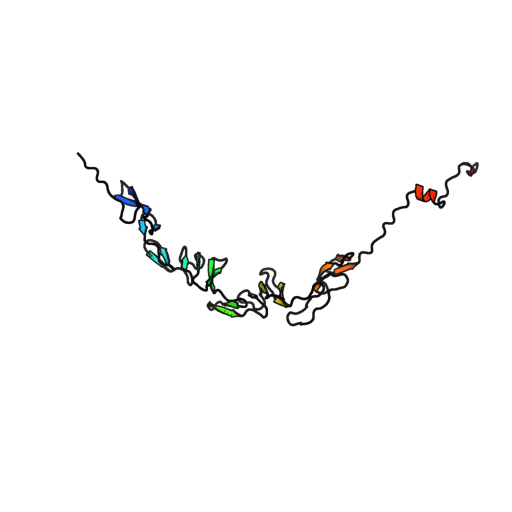376 12.137 1.00 63.97 118 GLY A C 1
ATOM 895 O O . GLY A 1 118 ? 11.587 -4.168 13.100 1.00 63.97 118 GLY A O 1
ATOM 896 N N . ALA A 1 119 ? 9.531 -4.525 12.268 1.00 62.53 119 ALA A N 1
ATOM 897 C CA . ALA A 1 119 ? 8.863 -4.564 13.569 1.00 62.53 119 ALA A CA 1
ATOM 898 C C . ALA A 1 119 ? 7.745 -5.614 13.565 1.00 62.53 119 ALA A C 1
ATOM 900 O O . ALA A 1 119 ? 6.752 -5.487 12.851 1.00 62.53 119 ALA A O 1
ATOM 901 N N . THR A 1 120 ? 7.916 -6.662 14.372 1.00 56.25 120 THR A N 1
ATOM 902 C CA . THR A 1 120 ? 6.945 -7.756 14.528 1.00 56.25 120 THR A CA 1
ATOM 903 C C . THR A 1 120 ? 5.571 -7.217 14.948 1.00 56.25 120 THR A C 1
ATOM 905 O O . THR A 1 120 ? 4.560 -7.560 14.342 1.00 56.25 120 THR A O 1
ATOM 908 N N . THR A 1 121 ? 5.544 -6.220 15.837 1.00 63.50 121 THR A N 1
ATOM 909 C CA . THR A 1 121 ? 4.329 -5.554 16.338 1.00 63.50 121 THR A CA 1
ATOM 910 C C . THR A 1 121 ? 3.740 -4.479 15.412 1.00 63.50 121 THR A C 1
ATOM 912 O O . THR A 1 121 ? 2.838 -3.750 15.823 1.00 63.50 121 THR A O 1
ATOM 915 N N . SER A 1 122 ? 4.213 -4.355 14.168 1.00 81.94 122 SER A N 1
ATOM 916 C CA . SER A 1 122 ? 3.735 -3.353 13.204 1.00 81.94 122 SER A CA 1
ATOM 917 C C . SER A 1 122 ? 2.863 -3.972 12.114 1.00 81.94 122 SER A C 1
ATOM 919 O O . SER A 1 122 ? 3.091 -3.784 10.914 1.00 81.94 122 SER A O 1
ATOM 921 N N . CYS A 1 123 ? 1.828 -4.707 12.520 1.00 90.19 123 CYS A N 1
ATOM 922 C CA . CYS A 1 123 ? 0.822 -5.195 11.590 1.00 90.19 123 CYS A CA 1
ATOM 923 C C . CYS A 1 123 ? -0.047 -4.048 11.061 1.00 90.19 123 CYS A C 1
ATOM 925 O O . CYS A 1 123 ? -0.500 -3.213 11.836 1.00 90.19 123 CYS A O 1
ATOM 927 N N . THR A 1 124 ? -0.315 -4.010 9.758 1.00 90.19 124 THR A N 1
ATOM 928 C CA . THR A 1 124 ? -1.172 -3.004 9.100 1.00 90.19 124 THR A CA 1
ATOM 929 C C . THR A 1 124 ? -2.502 -3.579 8.624 1.00 90.19 124 THR A C 1
ATOM 931 O O . THR A 1 124 ? -3.442 -2.829 8.366 1.00 90.19 124 THR A O 1
ATOM 934 N N . SER A 1 125 ? -2.618 -4.906 8.517 1.00 91.12 125 SER A N 1
ATOM 935 C CA . SER A 1 125 ? -3.888 -5.579 8.233 1.00 91.12 125 SER A CA 1
ATOM 936 C C . SER A 1 125 ? -3.920 -6.988 8.811 1.00 91.12 125 SER A C 1
ATOM 938 O O . SER A 1 125 ? -2.911 -7.687 8.797 1.00 91.12 125 SER A O 1
ATOM 940 N N . CYS A 1 126 ? -5.083 -7.422 9.289 1.00 91.38 126 CYS A N 1
ATOM 941 C CA . CYS A 1 126 ? -5.262 -8.726 9.924 1.00 91.38 126 CYS A CA 1
ATOM 942 C C . CYS A 1 126 ? -5.980 -9.724 9.011 1.00 91.38 126 CYS A C 1
ATOM 944 O O . CYS A 1 126 ? -6.714 -9.336 8.098 1.00 91.38 126 CYS A O 1
ATOM 946 N N . TYR A 1 127 ? -5.800 -11.021 9.275 1.00 91.94 127 TYR A N 1
ATOM 947 C CA . TYR A 1 127 ? -6.625 -12.055 8.649 1.00 91.94 127 TYR A CA 1
ATOM 948 C C . TYR A 1 127 ? -8.096 -11.949 9.079 1.00 91.94 127 TYR A C 1
ATOM 950 O O . TYR A 1 127 ? -8.438 -11.336 10.091 1.00 91.94 127 TYR A O 1
ATOM 958 N N . ALA A 1 128 ? -8.988 -12.575 8.308 1.00 89.56 128 ALA A N 1
ATOM 959 C CA . ALA A 1 128 ? -10.414 -12.598 8.620 1.00 89.56 128 ALA A CA 1
ATOM 960 C C . ALA A 1 128 ? -10.673 -13.158 10.033 1.00 89.56 128 ALA A C 1
ATOM 962 O O . ALA A 1 128 ? -10.095 -14.169 10.429 1.00 89.56 128 ALA A O 1
ATOM 963 N N . GLY A 1 129 ? -11.558 -12.499 10.788 1.00 85.94 129 GLY A N 1
ATOM 964 C CA . GLY A 1 129 ? -11.845 -12.846 12.186 1.00 85.94 129 GLY A CA 1
ATOM 965 C C . GLY A 1 129 ? -10.920 -12.185 13.213 1.00 85.94 129 GLY A C 1
ATOM 966 O O . GLY A 1 129 ? -11.086 -12.424 14.409 1.00 85.94 129 GLY A O 1
ATOM 967 N N . TYR A 1 130 ? -9.992 -11.333 12.773 1.00 87.81 130 TYR A N 1
ATOM 968 C CA . TYR A 1 130 ? -9.119 -10.534 13.627 1.00 87.81 130 TYR A CA 1
ATOM 969 C C . TYR A 1 130 ? -9.316 -9.041 13.345 1.00 87.81 130 TYR A C 1
ATOM 971 O O . TYR A 1 130 ? -9.593 -8.639 12.215 1.00 87.81 130 TYR A O 1
ATOM 979 N N . ALA A 1 131 ? -9.181 -8.225 14.384 1.00 86.62 131 ALA A N 1
ATOM 980 C CA . ALA A 1 131 ? -9.259 -6.774 14.342 1.00 86.62 131 ALA A CA 1
ATOM 981 C C . ALA A 1 131 ? -7.897 -6.176 14.712 1.00 86.62 131 ALA A C 1
ATOM 983 O O . ALA A 1 131 ? -7.226 -6.658 15.628 1.00 86.62 131 ALA A O 1
ATOM 984 N N . LEU A 1 132 ? -7.494 -5.131 13.988 1.00 87.12 132 LEU A N 1
ATOM 985 C CA . LEU A 1 132 ? -6.239 -4.432 14.237 1.00 87.12 132 LEU A CA 1
ATOM 986 C C . LEU A 1 132 ? -6.407 -3.479 15.424 1.00 87.12 132 LEU A C 1
ATOM 988 O O . LEU A 1 132 ? -7.149 -2.502 15.326 1.00 87.12 132 LEU A O 1
ATOM 992 N N . ARG A 1 133 ? -5.683 -3.733 16.515 1.00 85.31 133 ARG A N 1
ATOM 993 C CA . ARG A 1 133 ? -5.479 -2.753 17.584 1.00 85.31 133 ARG A CA 1
ATOM 994 C C . ARG A 1 133 ? -4.291 -1.885 17.212 1.00 85.31 133 ARG A C 1
ATOM 996 O O . ARG A 1 133 ? -3.155 -2.354 17.241 1.00 85.31 133 ARG A O 1
ATOM 1003 N N . VAL A 1 134 ? -4.556 -0.634 16.855 1.00 86.94 134 VAL A N 1
ATOM 1004 C CA . VAL A 1 134 ? -3.504 0.320 16.492 1.00 86.94 134 VAL A CA 1
ATOM 1005 C C . VAL A 1 134 ? -2.732 0.706 17.751 1.00 86.94 134 VAL A C 1
ATOM 1007 O O . VAL A 1 134 ? -3.297 1.286 18.672 1.00 86.94 134 VAL A O 1
ATOM 1010 N N . LEU A 1 135 ? -1.440 0.385 17.780 1.00 84.38 135 LEU A N 1
ATOM 1011 C CA . LEU A 1 135 ? -0.524 0.762 18.861 1.00 84.38 135 LEU A CA 1
ATOM 1012 C C . LEU A 1 135 ? 0.346 1.957 18.460 1.00 84.38 135 LEU A C 1
ATOM 1014 O O . LEU A 1 135 ? 0.730 2.760 19.306 1.00 84.38 135 LEU A O 1
ATOM 1018 N N . GLU A 1 136 ? 0.620 2.103 17.163 1.00 86.19 136 GLU A N 1
ATOM 1019 C CA . GLU A 1 136 ? 1.416 3.189 16.615 1.00 86.19 136 GLU A CA 1
ATOM 1020 C C . GLU A 1 136 ? 0.588 4.007 15.611 1.00 86.19 136 GLU A C 1
ATOM 1022 O O . GLU A 1 136 ? 0.303 3.589 14.485 1.00 86.19 136 GLU A O 1
ATOM 1027 N N . ALA A 1 137 ? 0.178 5.205 16.033 1.00 84.94 137 ALA A N 1
ATOM 1028 C CA . ALA A 1 137 ? -0.724 6.058 15.260 1.00 84.94 137 ALA A CA 1
ATOM 1029 C C . ALA A 1 137 ? -0.107 6.588 13.949 1.00 84.94 137 ALA A C 1
ATOM 1031 O O . ALA A 1 137 ? -0.828 6.777 12.970 1.00 84.94 137 ALA A O 1
ATOM 1032 N N . SER A 1 138 ? 1.211 6.812 13.910 1.00 85.31 138 SER A N 1
ATOM 1033 C CA . SER A 1 138 ? 1.938 7.335 12.738 1.00 85.31 138 SER A CA 1
ATOM 1034 C C . SER A 1 138 ? 1.909 6.359 11.562 1.00 85.31 138 SER A C 1
ATOM 1036 O O . SER A 1 138 ? 1.631 6.744 10.427 1.00 85.31 138 SER A O 1
ATOM 1038 N N . THR A 1 139 ? 2.166 5.086 11.842 1.00 84.44 139 THR A N 1
ATOM 1039 C CA . THR A 1 139 ? 2.207 4.001 10.858 1.00 84.44 139 THR A CA 1
ATOM 1040 C C . THR A 1 139 ? 0.849 3.322 10.681 1.00 84.44 139 THR A C 1
ATOM 1042 O O . THR A 1 139 ? 0.690 2.514 9.766 1.00 84.44 139 THR A O 1
ATOM 1045 N N . ARG A 1 140 ? -0.137 3.656 11.533 1.00 87.81 140 ARG A N 1
ATOM 1046 C CA . ARG A 1 140 ? -1.414 2.935 11.674 1.00 87.81 140 ARG A CA 1
ATOM 1047 C C . ARG A 1 140 ? -1.185 1.432 11.815 1.00 87.81 140 ARG A C 1
ATOM 1049 O O . ARG A 1 140 ? -1.875 0.629 11.190 1.00 87.81 140 ARG A O 1
ATOM 1056 N N . SER A 1 141 ? -0.185 1.077 12.617 1.00 89.44 141 SER A N 1
ATOM 1057 C CA . SER A 1 141 ? 0.223 -0.304 12.822 1.00 89.44 141 SER A CA 1
ATOM 1058 C C . SER A 1 141 ? 0.041 -0.744 14.271 1.00 89.44 141 SER A C 1
ATOM 1060 O O . SER A 1 141 ? -0.123 0.075 15.181 1.00 89.44 141 SER A O 1
ATOM 1062 N N . GLY A 1 142 ? -0.007 -2.053 14.482 1.00 88.94 142 GLY A N 1
ATOM 1063 C CA . GLY A 1 142 ? -0.165 -2.630 15.806 1.00 88.94 142 GLY A CA 1
ATOM 1064 C C . GLY A 1 142 ? -0.381 -4.133 15.764 1.00 88.94 142 GLY A C 1
ATOM 1065 O O . GLY A 1 142 ? 0.195 -4.836 14.937 1.00 88.94 142 GLY A O 1
ATOM 1066 N N . GLU A 1 143 ? -1.230 -4.630 16.655 1.00 87.44 143 GLU A N 1
ATOM 1067 C CA . GLU A 1 143 ? -1.417 -6.063 16.881 1.00 87.44 143 GLU A CA 1
ATOM 1068 C C . GLU A 1 143 ? -2.787 -6.539 16.398 1.00 87.44 143 GLU A C 1
ATOM 1070 O O . GLU A 1 143 ? -3.809 -5.876 16.590 1.00 87.44 143 GLU A O 1
ATOM 1075 N N . CYS A 1 144 ? -2.822 -7.734 15.815 1.00 87.44 144 CYS A N 1
ATOM 1076 C CA . CYS A 1 144 ? -4.067 -8.384 15.432 1.00 87.44 144 CYS A CA 1
ATOM 1077 C C . CYS A 1 144 ? -4.651 -9.169 16.602 1.00 87.44 144 CYS A C 1
ATOM 1079 O O . CYS A 1 144 ? -4.099 -10.179 17.035 1.00 87.44 144 CYS A O 1
ATOM 1081 N N . MET A 1 145 ? -5.812 -8.734 17.082 1.00 85.44 145 MET A N 1
ATOM 1082 C CA . MET A 1 145 ? -6.552 -9.412 18.143 1.00 85.44 145 MET A CA 1
ATOM 1083 C C . MET A 1 145 ? -7.747 -10.143 17.544 1.00 85.44 145 MET A C 1
ATOM 1085 O O . MET A 1 145 ? -8.402 -9.629 16.641 1.00 85.44 145 MET A O 1
ATOM 1089 N N . GLN A 1 146 ? -8.065 -11.343 18.030 1.00 83.00 146 GLN A N 1
ATOM 1090 C CA . GLN A 1 146 ? -9.260 -12.045 17.560 1.00 83.00 146 GLN A CA 1
ATOM 1091 C C . GLN A 1 146 ? -10.506 -11.202 17.861 1.00 83.00 146 GLN A C 1
ATOM 1093 O O . GLN A 1 146 ? -10.719 -10.805 19.008 1.00 83.00 146 GLN A O 1
ATOM 1098 N N . ALA A 1 147 ? -11.336 -10.960 16.849 1.00 81.88 147 ALA A N 1
ATOM 1099 C CA . ALA A 1 147 ? -12.512 -10.117 16.984 1.00 81.88 147 ALA A CA 1
ATOM 1100 C C . ALA A 1 147 ? -13.519 -10.743 17.962 1.00 81.88 147 ALA A C 1
ATOM 1102 O O . ALA A 1 147 ? -13.927 -11.899 17.814 1.00 81.88 147 ALA A O 1
ATOM 1103 N N . CYS A 1 148 ? -13.919 -9.967 18.966 1.00 85.94 148 CYS A N 1
ATOM 1104 C CA . CYS A 1 148 ? -15.031 -10.306 19.842 1.00 85.94 148 CYS A CA 1
ATOM 1105 C C . CYS A 1 148 ? -16.352 -9.824 19.236 1.00 85.94 148 CYS A C 1
ATOM 1107 O O . CYS A 1 148 ? -16.383 -8.991 18.329 1.00 85.94 148 CYS A O 1
ATOM 1109 N N . ARG A 1 149 ? -17.468 -10.380 19.717 1.00 87.88 149 ARG A N 1
ATOM 1110 C CA . ARG A 1 149 ? -18.788 -9.867 19.337 1.00 87.88 149 ARG A CA 1
ATOM 1111 C C . ARG A 1 149 ? -18.963 -8.473 19.933 1.00 87.88 149 ARG A C 1
ATOM 1113 O O . ARG A 1 149 ? -18.493 -8.225 21.042 1.00 87.88 149 ARG A O 1
ATOM 1120 N N . ARG A 1 150 ? -19.691 -7.615 19.222 1.00 89.25 150 ARG A N 1
ATOM 1121 C CA . ARG A 1 150 ? -20.080 -6.281 19.690 1.00 89.25 150 ARG A CA 1
ATOM 1122 C C . ARG A 1 150 ? -20.626 -6.333 21.125 1.00 89.25 150 ARG A C 1
ATOM 1124 O O . ARG A 1 150 ? -21.409 -7.232 21.446 1.00 89.25 150 ARG A O 1
ATOM 1131 N N . GLY A 1 151 ? -20.173 -5.406 21.968 1.00 90.06 151 GLY A N 1
ATOM 1132 C CA . GLY A 1 151 ? -20.428 -5.411 23.416 1.00 90.06 151 GLY A CA 1
ATOM 1133 C C . GLY A 1 151 ? -19.406 -6.211 24.239 1.00 90.06 151 GLY A C 1
ATOM 1134 O O . GLY A 1 151 ? -19.603 -6.430 25.436 1.00 90.06 151 GLY A O 1
ATOM 1135 N N . SER A 1 152 ? -18.312 -6.666 23.621 1.00 90.94 152 SER A N 1
ATOM 1136 C CA . SER A 1 152 ? -17.191 -7.294 24.319 1.00 90.94 152 SER A CA 1
ATOM 1137 C C . SER A 1 152 ? -15.856 -7.021 23.628 1.00 90.94 152 SER A C 1
ATOM 1139 O O . SER A 1 152 ? -15.801 -6.909 22.406 1.00 90.94 152 SER A O 1
ATOM 1141 N N . PHE A 1 153 ? -14.779 -6.967 24.409 1.00 88.50 153 PHE A N 1
ATOM 1142 C CA . PHE A 1 153 ? -13.423 -6.653 23.956 1.00 88.50 153 PHE A CA 1
ATOM 1143 C C . PHE A 1 153 ? -12.400 -7.683 24.477 1.00 88.50 153 PHE A C 1
ATOM 1145 O O . PHE A 1 153 ? -12.738 -8.587 25.250 1.00 88.50 153 PHE A O 1
ATOM 1152 N N . ARG A 1 154 ? -11.137 -7.575 24.044 1.00 87.56 154 ARG A N 1
ATOM 1153 C CA . ARG A 1 154 ? -10.000 -8.349 24.581 1.00 87.56 154 ARG A CA 1
ATOM 1154 C C . ARG A 1 154 ? -8.917 -7.400 25.065 1.00 87.56 154 ARG A C 1
ATOM 1156 O O . ARG A 1 154 ? -8.615 -6.433 24.381 1.00 87.56 154 ARG A O 1
ATOM 1163 N N . ASP A 1 155 ? -8.303 -7.732 26.194 1.00 81.94 155 ASP A N 1
ATOM 1164 C CA . ASP A 1 155 ? -7.212 -6.938 26.771 1.00 81.94 155 ASP A CA 1
ATOM 1165 C C . ASP A 1 155 ? -5.838 -7.300 26.160 1.00 81.94 155 ASP A C 1
ATOM 1167 O O . ASP A 1 155 ? -4.962 -6.452 25.981 1.00 81.94 155 ASP A O 1
ATOM 1171 N N . ALA A 1 156 ? -5.671 -8.566 25.748 1.00 79.31 156 ALA A N 1
ATOM 1172 C CA . ALA A 1 156 ? -4.434 -9.087 25.166 1.00 79.31 156 ALA A CA 1
ATOM 1173 C C . ALA A 1 156 ? -4.669 -9.955 23.908 1.00 79.31 156 ALA A C 1
ATOM 1175 O O . ALA A 1 156 ? -5.699 -10.632 23.814 1.00 79.31 156 ALA A O 1
ATOM 1176 N N . PRO A 1 157 ? -3.698 -10.026 22.970 1.00 72.12 157 PRO A N 1
ATOM 1177 C CA . PRO A 1 157 ? -3.806 -10.840 21.750 1.00 72.12 157 PRO A CA 1
ATOM 1178 C C . PRO A 1 157 ? -3.906 -12.348 22.017 1.00 72.12 157 PRO A C 1
ATOM 1180 O O . PRO A 1 157 ? -4.547 -13.083 21.267 1.00 72.12 157 PRO A O 1
ATOM 1183 N N . THR A 1 158 ? -3.259 -12.821 23.085 1.00 76.88 158 THR A N 1
ATOM 1184 C CA . THR A 1 158 ? -3.219 -14.238 23.478 1.00 76.88 158 THR A CA 1
ATOM 1185 C C . THR A 1 158 ? -4.423 -14.662 24.310 1.00 76.88 158 THR A C 1
ATOM 1187 O O . THR A 1 158 ? -4.692 -15.862 24.438 1.00 76.88 158 THR A O 1
ATOM 1190 N N . ASP A 1 159 ? -5.172 -13.702 24.856 1.00 80.69 159 ASP A N 1
ATOM 1191 C CA . ASP A 1 159 ? -6.369 -13.989 25.627 1.00 80.69 159 ASP A CA 1
ATOM 1192 C C . ASP A 1 159 ? -7.425 -14.577 24.694 1.00 80.69 159 ASP A C 1
ATOM 1194 O O . ASP A 1 159 ? -7.734 -14.023 23.641 1.00 80.69 159 ASP A O 1
ATOM 1198 N N . ARG A 1 160 ? -8.013 -15.710 25.090 1.00 78.81 160 ARG A N 1
ATOM 1199 C CA . ARG A 1 160 ? -9.108 -16.376 24.354 1.00 78.81 160 ARG A CA 1
ATOM 1200 C C . ARG A 1 160 ? -10.499 -16.031 24.886 1.00 78.81 160 ARG A C 1
ATOM 1202 O O . ARG A 1 160 ? -11.494 -16.364 24.243 1.00 78.81 160 ARG A O 1
ATOM 1209 N N . ARG A 1 161 ? -10.570 -15.313 26.009 1.00 87.31 161 ARG A N 1
ATOM 1210 C CA . ARG A 1 161 ? -11.807 -14.790 26.602 1.00 87.31 161 ARG A CA 1
ATOM 1211 C C . ARG A 1 161 ? -12.175 -13.405 26.054 1.00 87.31 161 ARG A C 1
ATOM 1213 O O . ARG A 1 161 ? -11.313 -12.540 25.926 1.00 87.31 161 ARG A O 1
ATOM 1220 N N . CYS A 1 162 ? -13.451 -13.194 25.756 1.00 89.44 162 CYS A N 1
ATOM 1221 C CA . CYS A 1 162 ? -13.996 -11.860 25.503 1.00 89.44 162 CYS A CA 1
ATOM 1222 C C . CYS A 1 162 ? -14.541 -11.299 26.821 1.00 89.44 162 CYS A C 1
ATOM 1224 O O . CYS A 1 162 ? -15.310 -11.977 27.505 1.00 89.44 162 CYS A O 1
ATOM 1226 N N . ILE A 1 163 ? -14.123 -10.090 27.178 1.00 90.38 163 ILE A N 1
ATOM 1227 C CA . ILE A 1 163 ? -14.556 -9.368 28.376 1.00 90.38 163 ILE A CA 1
ATOM 1228 C C . ILE A 1 163 ? -15.727 -8.478 27.965 1.00 90.38 163 ILE A C 1
ATOM 1230 O O . ILE A 1 163 ? -15.635 -7.781 26.959 1.00 90.38 163 ILE A O 1
ATOM 1234 N N . GLN A 1 164 ? -16.845 -8.525 28.688 1.00 92.88 164 GLN A N 1
ATOM 1235 C CA . GLN A 1 164 ? -17.985 -7.661 28.370 1.00 92.88 164 GLN A CA 1
ATOM 1236 C C . GLN A 1 164 ? -17.660 -6.191 28.644 1.00 92.88 164 GLN A C 1
ATOM 1238 O O . GLN A 1 164 ? -16.905 -5.881 29.567 1.00 92.88 164 GLN A O 1
ATOM 1243 N N . CYS A 1 165 ? -18.233 -5.303 27.833 1.00 93.56 165 CYS A N 1
ATOM 1244 C CA . CYS A 1 165 ? -18.124 -3.866 28.047 1.00 93.56 165 CYS A CA 1
ATOM 1245 C C . CYS A 1 165 ? -18.739 -3.446 29.390 1.00 93.56 165 CYS A C 1
ATOM 1247 O O . CYS A 1 165 ? -19.549 -4.167 29.980 1.00 93.56 165 CYS A O 1
ATOM 1249 N N . ALA A 1 166 ? -18.355 -2.256 29.857 1.00 92.69 166 ALA A N 1
ATOM 1250 C CA . ALA A 1 166 ? -18.936 -1.649 31.046 1.00 92.69 166 ALA A CA 1
ATOM 1251 C C . ALA A 1 166 ? -20.450 -1.403 30.893 1.00 92.69 166 ALA A C 1
ATOM 1253 O O . ALA A 1 166 ? -21.004 -1.410 29.790 1.00 92.69 166 ALA A O 1
ATOM 1254 N N . GLU A 1 167 ? -21.126 -1.184 32.019 1.00 92.69 167 GLU A N 1
ATOM 1255 C CA . GLU A 1 167 ? -22.570 -0.957 32.054 1.00 92.69 167 GLU A CA 1
ATOM 1256 C C . GLU A 1 167 ? -22.984 0.192 31.117 1.00 92.69 167 GLU A C 1
ATOM 1258 O O . GLU A 1 167 ? -22.287 1.198 30.988 1.00 92.69 167 GLU A O 1
ATOM 1263 N N . TYR A 1 168 ? -24.115 0.021 30.427 1.00 93.06 168 TYR A N 1
ATOM 1264 C CA . TYR A 1 168 ? -24.642 0.958 29.424 1.00 93.06 168 TYR A CA 1
ATOM 1265 C C . TYR A 1 168 ? -23.771 1.174 28.177 1.00 93.06 168 TYR A C 1
ATOM 1267 O O . TYR A 1 168 ? -24.137 1.992 27.332 1.00 93.06 168 TYR A O 1
ATOM 1275 N N . CYS A 1 169 ? -22.665 0.446 28.013 1.00 94.94 169 CYS A N 1
ATOM 1276 C CA . CYS A 1 169 ? -21.851 0.491 26.806 1.00 94.94 169 CYS A CA 1
ATOM 1277 C C . CYS A 1 169 ? -22.267 -0.605 25.811 1.00 94.94 169 CYS A C 1
ATOM 1279 O O . CYS A 1 169 ? -22.296 -1.790 26.140 1.00 94.94 169 CYS A O 1
ATOM 1281 N N . ALA A 1 170 ? -22.589 -0.206 24.580 1.00 93.31 170 ALA A N 1
ATOM 1282 C CA . ALA A 1 170 ? -22.955 -1.101 23.486 1.00 93.31 170 ALA A CA 1
ATOM 1283 C C . ALA A 1 170 ? -21.739 -1.597 22.685 1.00 93.31 170 ALA A C 1
ATOM 1285 O O . ALA A 1 170 ? -21.808 -2.688 22.116 1.00 93.31 170 ALA A O 1
ATOM 1286 N N . ASP A 1 171 ? -20.648 -0.824 22.633 1.00 92.19 171 ASP A N 1
ATOM 1287 C CA . ASP A 1 171 ? -19.395 -1.236 21.989 1.00 92.19 171 ASP A CA 1
ATOM 1288 C C . ASP A 1 171 ? -18.169 -0.524 22.577 1.00 92.19 171 ASP A C 1
ATOM 1290 O O . ASP A 1 171 ? -18.215 0.683 22.824 1.00 92.19 171 ASP A O 1
ATOM 1294 N N . CYS A 1 172 ? -17.076 -1.259 22.799 1.00 89.81 172 CYS A N 1
ATOM 1295 C CA . CYS A 1 172 ? -15.907 -0.772 23.536 1.00 89.81 172 CYS A CA 1
ATOM 1296 C C . CYS A 1 172 ? -14.580 -1.369 23.048 1.00 89.81 172 CYS A C 1
ATOM 1298 O O . CYS A 1 172 ? -14.531 -2.481 22.524 1.00 89.81 172 CYS A O 1
ATOM 1300 N N . GLU A 1 173 ? -13.490 -0.640 23.293 1.00 85.88 173 GLU A N 1
ATOM 1301 C CA . GLU A 1 173 ? -12.111 -1.135 23.154 1.00 85.88 173 GLU A CA 1
ATOM 1302 C C . GLU A 1 173 ? -11.524 -1.600 24.490 1.00 85.88 173 GLU A C 1
ATOM 1304 O O . GLU A 1 173 ? -10.686 -2.499 24.520 1.00 85.88 173 GLU A O 1
ATOM 1309 N N . SER A 1 174 ? -11.968 -1.006 25.596 1.00 88.00 174 SER A N 1
ATOM 1310 C CA . SER A 1 174 ? -11.576 -1.379 26.954 1.00 88.00 174 SER A CA 1
ATOM 1311 C C . SER A 1 174 ? -12.723 -1.118 27.931 1.00 88.00 174 SER A C 1
ATOM 1313 O O . SER A 1 174 ? -13.779 -0.618 27.541 1.00 88.00 174 SER A O 1
ATOM 1315 N N . LEU A 1 175 ? -12.525 -1.427 29.216 1.00 88.12 175 LEU A N 1
ATOM 1316 C CA . LEU A 1 175 ? -13.523 -1.132 30.253 1.00 88.12 175 LEU A CA 1
ATOM 1317 C C . LEU A 1 175 ? -13.825 0.369 30.390 1.00 88.12 175 LEU A C 1
ATOM 1319 O O . LEU A 1 175 ? -14.948 0.719 30.740 1.00 88.12 175 LEU A O 1
ATOM 1323 N N . ASP A 1 176 ? -12.860 1.231 30.065 1.00 89.19 176 ASP A N 1
ATOM 1324 C CA . ASP A 1 176 ? -12.961 2.688 30.229 1.00 89.19 176 ASP A CA 1
ATOM 1325 C C . ASP A 1 176 ? -13.023 3.442 28.887 1.00 89.19 176 ASP A C 1
ATOM 1327 O O . ASP A 1 176 ? -13.009 4.673 28.857 1.00 89.19 176 ASP A O 1
ATOM 1331 N N . ASN A 1 177 ? -13.064 2.715 27.764 1.00 90.88 177 ASN A N 1
ATOM 1332 C CA . ASN A 1 177 ? -13.132 3.286 26.421 1.00 90.88 177 ASN A CA 1
ATOM 1333 C C . ASN A 1 177 ? -14.302 2.688 25.634 1.00 90.88 177 ASN A C 1
ATOM 1335 O O . ASN A 1 177 ? -14.161 1.705 24.902 1.00 90.88 177 ASN A O 1
ATOM 1339 N N . CYS A 1 178 ? -15.472 3.290 25.823 1.00 92.81 178 CYS A N 1
A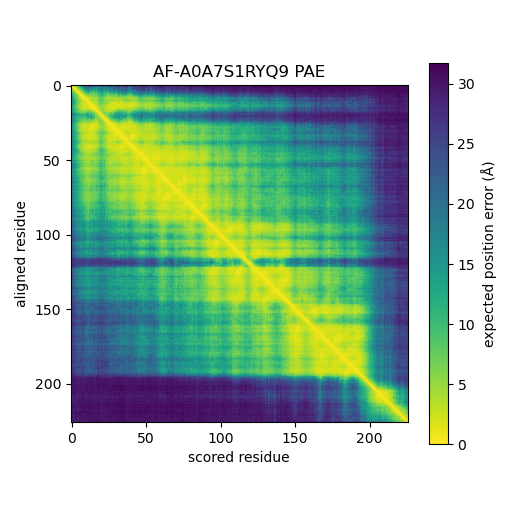TOM 1340 C CA . CYS A 1 178 ? -16.691 3.003 25.089 1.00 92.81 178 CYS A CA 1
ATOM 1341 C C . CYS A 1 178 ? -16.831 3.913 23.862 1.00 92.81 178 CYS A C 1
ATOM 1343 O O . CYS A 1 178 ? -16.693 5.135 23.961 1.00 92.81 178 CYS A O 1
ATOM 1345 N N . PHE A 1 179 ? -17.182 3.324 22.719 1.00 90.44 179 PHE A N 1
ATOM 1346 C CA . PHE A 1 179 ? -17.440 4.045 21.470 1.00 90.44 179 PHE A CA 1
ATOM 1347 C C . PHE A 1 179 ? -18.922 4.328 21.246 1.00 90.44 179 PHE A C 1
ATOM 1349 O O . PHE A 1 179 ? -19.273 5.339 20.641 1.00 90.44 179 PHE A O 1
ATOM 1356 N N . GLU A 1 180 ? -19.797 3.447 21.733 1.00 93.31 180 GLU A N 1
ATOM 1357 C CA . GLU A 1 180 ? -21.237 3.554 21.520 1.00 93.31 180 GLU A CA 1
ATOM 1358 C C . GLU A 1 180 ? -21.997 3.202 22.797 1.00 93.31 180 GLU A C 1
ATOM 1360 O O . GLU A 1 180 ? -21.838 2.109 23.336 1.00 93.31 180 GLU A O 1
ATOM 1365 N N . CYS A 1 181 ? -22.845 4.112 23.279 1.00 94.38 181 CYS A N 1
ATOM 1366 C CA . CYS A 1 181 ? -23.700 3.858 24.436 1.00 94.38 181 CYS A CA 1
ATOM 1367 C C . CYS A 1 181 ? -25.011 3.174 24.036 1.00 94.38 181 CYS A C 1
ATOM 1369 O O . CYS A 1 181 ? -25.531 3.365 22.937 1.00 94.38 181 CYS A O 1
ATOM 1371 N N . ALA A 1 182 ? -25.580 2.405 24.962 1.00 93.88 182 ALA A N 1
ATOM 1372 C CA . ALA A 1 182 ? -26.924 1.864 24.832 1.00 93.88 182 ALA A CA 1
ATOM 1373 C C . ALA A 1 182 ? -27.975 2.997 24.742 1.00 93.88 182 ALA A C 1
ATOM 1375 O O . ALA A 1 182 ? -27.757 4.087 25.281 1.00 93.88 182 ALA A O 1
ATOM 1376 N N . PRO A 1 183 ? -29.137 2.762 24.101 1.00 91.56 183 PRO A N 1
ATOM 1377 C CA . PRO A 1 183 ? -30.200 3.761 24.007 1.00 91.56 183 PRO A CA 1
ATOM 1378 C C . PRO A 1 183 ? -30.611 4.292 25.384 1.00 91.56 183 PRO A C 1
ATOM 1380 O O . PRO A 1 183 ? -30.895 3.506 26.281 1.00 91.56 183 PRO A O 1
ATOM 1383 N N . GLY A 1 184 ? -30.666 5.617 25.543 1.00 90.12 184 GLY A N 1
ATOM 1384 C CA . GLY A 1 184 ? -30.977 6.268 26.823 1.00 90.12 184 GLY A CA 1
ATOM 1385 C C . GLY A 1 184 ? -29.763 6.541 27.717 1.00 90.12 184 GLY A C 1
ATOM 1386 O O . GLY A 1 184 ? -29.926 7.147 28.771 1.00 90.12 184 GLY A O 1
ATOM 1387 N N . ALA A 1 185 ? -28.552 6.159 27.302 1.00 93.00 185 ALA A N 1
ATOM 1388 C CA . ALA A 1 185 ? -27.308 6.519 27.973 1.00 93.00 185 ALA A CA 1
ATOM 1389 C C . ALA A 1 185 ? -26.488 7.546 27.172 1.00 93.00 185 ALA A C 1
ATOM 1391 O O . ALA A 1 185 ? -26.584 7.627 25.948 1.00 93.00 185 ALA A O 1
ATOM 1392 N N . SER A 1 186 ? -25.664 8.318 27.882 1.00 92.19 186 SER A N 1
ATOM 1393 C CA . SER A 1 186 ? -24.790 9.358 27.327 1.00 92.19 186 SER A CA 1
ATOM 1394 C C . SER A 1 186 ? -23.320 9.052 27.594 1.00 92.19 186 SER A C 1
ATOM 1396 O O . SER A 1 186 ? -22.963 8.646 28.701 1.00 92.19 186 SER A O 1
ATOM 1398 N N . LEU A 1 187 ? -22.468 9.297 26.592 1.00 93.50 187 LEU A N 1
ATOM 1399 C CA . LEU A 1 187 ? -21.020 9.098 26.671 1.00 93.50 187 LEU A CA 1
ATOM 1400 C C . LEU A 1 187 ? -20.342 10.294 27.347 1.00 93.50 187 LEU A C 1
ATOM 1402 O O . LEU A 1 187 ? -20.466 11.431 26.890 1.00 93.50 187 LEU A O 1
ATOM 1406 N N . TYR A 1 188 ? -19.564 10.036 28.393 1.00 91.19 188 TYR A N 1
ATOM 1407 C CA . TYR A 1 188 ? -18.728 11.033 29.046 1.00 91.19 188 TYR A CA 1
ATOM 1408 C C . TYR A 1 188 ? -17.359 10.437 29.384 1.00 91.19 188 TYR A C 1
ATOM 1410 O O . TYR A 1 188 ? -17.248 9.491 30.157 1.00 91.19 188 TYR A O 1
ATOM 1418 N N . ARG A 1 189 ? -16.300 11.004 28.785 1.00 90.50 189 ARG A N 1
ATOM 1419 C CA . ARG A 1 189 ? -14.897 10.575 28.967 1.00 90.50 189 ARG A CA 1
ATOM 1420 C C . ARG A 1 189 ? -14.664 9.065 28.772 1.00 90.50 189 ARG A C 1
ATOM 1422 O O . ARG A 1 189 ? -13.922 8.463 29.534 1.00 90.50 189 ARG A O 1
ATOM 1429 N N . GLY A 1 190 ? -15.296 8.470 27.759 1.00 90.00 190 GLY A N 1
ATOM 1430 C CA . GLY A 1 190 ? -15.151 7.040 27.453 1.00 90.00 190 GLY A CA 1
ATOM 1431 C C . GLY A 1 190 ? -16.068 6.118 28.264 1.00 90.00 190 GLY A C 1
ATOM 1432 O O . GLY A 1 190 ? -16.098 4.923 28.001 1.00 90.00 190 GLY A O 1
ATOM 1433 N N . VAL A 1 191 ? -16.873 6.651 29.188 1.00 93.25 191 VAL A N 1
ATOM 1434 C CA . VAL A 1 191 ? -17.805 5.870 30.014 1.00 93.25 191 VAL A CA 1
ATOM 1435 C C . VAL A 1 191 ? -19.245 6.297 29.731 1.00 93.25 191 VAL A C 1
ATOM 1437 O O . VAL A 1 191 ? -19.527 7.483 29.555 1.00 93.25 191 VAL A O 1
ATOM 1440 N N . CYS A 1 192 ? -20.165 5.335 29.662 1.00 94.31 192 CYS A N 1
ATOM 1441 C CA . CYS A 1 192 ? -21.585 5.594 29.438 1.00 94.31 192 CYS A CA 1
ATOM 1442 C C . CYS A 1 192 ? -22.347 5.683 30.760 1.00 94.31 192 CYS A C 1
ATOM 1444 O O . CYS A 1 192 ? -22.179 4.849 31.646 1.00 94.31 192 CYS A O 1
ATOM 1446 N N . TYR A 1 193 ? -23.233 6.670 30.864 1.00 92.56 193 TYR A N 1
ATOM 1447 C CA . TYR A 1 193 ? -24.086 6.879 32.033 1.00 92.56 193 TYR A CA 1
ATOM 1448 C C . TYR A 1 193 ? -25.547 6.909 31.603 1.00 92.56 193 TYR A C 1
ATOM 1450 O O . TYR A 1 193 ? -25.882 7.552 30.607 1.00 92.56 193 TYR A O 1
ATOM 1458 N N . TRP A 1 194 ? -26.424 6.244 32.354 1.00 90.88 194 TRP A N 1
ATOM 1459 C CA . TRP A 1 194 ? -27.861 6.302 32.099 1.00 90.88 194 TRP A CA 1
ATOM 1460 C C . TRP A 1 194 ? -28.393 7.729 32.268 1.00 90.88 194 TRP A C 1
ATOM 1462 O O . TRP A 1 194 ? -28.160 8.367 33.296 1.00 90.88 194 TRP A O 1
ATOM 1472 N N . VAL A 1 195 ? -29.137 8.218 31.275 1.00 84.81 195 VAL A N 1
ATOM 1473 C CA . VAL A 1 195 ? -29.859 9.486 31.362 1.00 84.81 195 VAL A CA 1
ATOM 1474 C C . VAL A 1 195 ? -31.284 9.175 31.813 1.00 84.81 195 VAL A C 1
ATOM 1476 O O . VAL A 1 195 ? -32.077 8.649 31.023 1.00 84.81 195 VAL A O 1
ATOM 1479 N N . PRO A 1 196 ? -31.652 9.484 33.070 1.00 78.12 196 PRO A N 1
ATOM 1480 C CA . PRO A 1 196 ? -33.032 9.342 33.495 1.00 78.12 196 PRO A CA 1
ATOM 1481 C C . PRO A 1 196 ? -33.907 10.230 32.611 1.00 78.12 196 PRO A C 1
ATOM 1483 O O . PRO A 1 196 ? -33.637 11.420 32.452 1.00 78.12 196 PRO A O 1
ATOM 1486 N N . GLN A 1 197 ? -34.950 9.640 32.025 1.00 68.50 197 GLN A N 1
ATOM 1487 C CA . GLN A 1 197 ? -35.979 10.375 31.298 1.00 68.50 197 GLN A CA 1
ATOM 1488 C C . GLN A 1 197 ? -36.658 11.313 32.301 1.00 68.50 197 GLN A C 1
ATOM 1490 O O . GLN A 1 197 ? -37.538 10.898 33.056 1.00 68.50 197 GLN A O 1
ATOM 1495 N N . THR A 1 198 ? -36.209 12.564 32.380 1.00 64.31 198 THR A N 1
ATOM 1496 C CA . THR A 1 198 ? -36.915 13.576 33.155 1.00 64.31 198 THR A CA 1
ATOM 1497 C C . THR A 1 198 ? -38.245 13.790 32.461 1.00 64.31 198 THR A C 1
ATOM 1499 O O . THR A 1 198 ? -38.287 14.302 31.342 1.00 64.31 198 THR A O 1
ATOM 1502 N N . VAL A 1 199 ? -39.333 13.382 33.109 1.00 63.38 199 VAL A N 1
ATOM 1503 C CA . VAL A 1 199 ? -40.650 13.904 32.764 1.00 63.38 199 VAL A CA 1
ATOM 1504 C C . VAL A 1 199 ? -40.509 15.413 32.919 1.00 63.38 199 VAL A C 1
ATOM 1506 O O . VAL A 1 199 ? -40.217 15.884 34.019 1.00 63.38 199 VAL A O 1
ATOM 1509 N N . GLU A 1 200 ? -40.592 16.169 31.824 1.00 60.03 200 GLU A N 1
ATOM 1510 C CA . GLU A 1 200 ? -40.718 17.619 31.923 1.00 60.03 200 GLU A CA 1
ATOM 1511 C C . GLU A 1 200 ? -41.861 17.878 32.902 1.00 60.03 200 GLU A C 1
ATOM 1513 O O . GLU A 1 200 ? -43.007 17.505 32.635 1.00 60.03 200 GLU A O 1
ATOM 1518 N N . ASN A 1 201 ? -41.558 18.498 34.045 1.00 54.69 201 ASN A N 1
ATOM 1519 C CA . ASN A 1 201 ? -42.581 19.166 34.830 1.00 54.69 201 ASN A CA 1
ATOM 1520 C C . ASN A 1 201 ? -43.086 20.301 33.941 1.00 54.69 201 ASN A C 1
ATOM 1522 O O . ASN A 1 201 ? -42.588 21.424 34.006 1.00 54.69 201 ASN A O 1
ATOM 1526 N N . ARG A 1 202 ? -44.037 20.000 33.050 1.00 62.16 202 ARG A N 1
ATOM 1527 C CA . ARG A 1 202 ? -44.811 21.033 32.380 1.00 62.16 202 ARG A CA 1
ATOM 1528 C C . ARG A 1 202 ? -45.467 21.810 33.505 1.00 62.16 202 ARG A C 1
ATOM 1530 O O . ARG A 1 202 ? -46.273 21.248 34.245 1.00 62.16 202 ARG A O 1
ATOM 1537 N N . ALA A 1 203 ? -45.049 23.061 33.678 1.00 61.88 203 ALA A N 1
ATOM 1538 C CA . ALA A 1 203 ? -45.742 23.978 34.558 1.00 61.88 203 ALA A CA 1
ATOM 1539 C C . ALA A 1 203 ? -47.227 23.886 34.197 1.00 61.88 203 ALA A C 1
ATOM 1541 O O . ALA A 1 203 ? -47.591 24.058 33.032 1.00 61.88 203 ALA A O 1
ATOM 1542 N N . ILE A 1 204 ? -48.057 23.509 35.168 1.00 66.50 204 ILE A N 1
ATOM 1543 C CA . ILE A 1 204 ? -49.502 23.589 35.006 1.00 66.50 204 ILE A CA 1
ATOM 1544 C C . ILE A 1 204 ? -49.767 25.071 34.759 1.00 66.50 204 ILE A C 1
ATOM 1546 O O . ILE A 1 204 ? -49.335 25.906 35.559 1.00 66.50 204 ILE A O 1
ATOM 1550 N N . ASP A 1 205 ? -50.362 25.409 33.618 1.00 73.31 205 ASP A N 1
ATOM 1551 C CA . ASP A 1 205 ? -50.651 26.803 33.323 1.00 73.31 205 ASP A CA 1
ATOM 1552 C C . ASP A 1 205 ? -51.620 27.358 34.384 1.00 73.31 205 ASP A C 1
ATOM 1554 O O . ASP A 1 205 ? -52.336 26.609 35.062 1.00 73.31 205 ASP A O 1
ATOM 1558 N N . PHE A 1 206 ? -51.603 28.674 34.568 1.00 67.19 206 PHE A N 1
ATOM 1559 C CA . PHE A 1 206 ? -52.334 29.321 35.650 1.00 67.19 206 PHE A CA 1
ATOM 1560 C C . PHE A 1 206 ? -53.847 29.059 35.582 1.00 67.19 206 PHE A C 1
ATOM 1562 O O . PHE A 1 206 ? -54.479 28.891 36.627 1.00 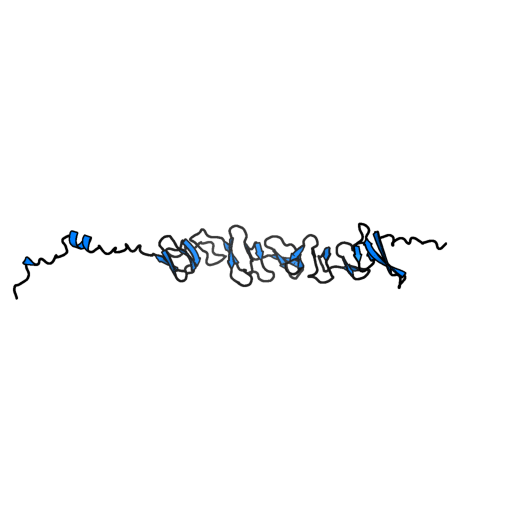67.19 206 PHE A O 1
ATOM 1569 N N . ASP A 1 207 ? -54.414 28.926 34.381 1.00 75.62 207 ASP A N 1
ATOM 1570 C CA . ASP A 1 207 ? -55.838 28.651 34.198 1.00 75.62 207 ASP A CA 1
ATOM 1571 C C . ASP A 1 207 ? -56.176 27.218 34.626 1.00 75.62 207 ASP A C 1
ATOM 1573 O O . ASP A 1 207 ? -57.155 26.996 35.345 1.00 75.62 207 ASP A O 1
ATOM 1577 N N . THR A 1 208 ? -55.325 26.244 34.287 1.00 74.38 208 THR A N 1
ATOM 1578 C CA . THR A 1 208 ? -55.478 24.858 34.759 1.00 74.38 208 THR A CA 1
ATOM 1579 C C . THR A 1 208 ? -55.300 24.754 36.281 1.00 74.38 208 THR A C 1
ATOM 1581 O O . THR A 1 208 ? -56.011 23.989 36.940 1.00 74.38 208 THR A O 1
ATOM 1584 N N . TYR A 1 209 ? -54.402 25.550 36.874 1.00 72.81 209 TYR A N 1
ATOM 1585 C CA . TYR A 1 209 ? -54.238 25.620 38.330 1.00 72.81 209 TYR A CA 1
ATOM 1586 C C . TYR A 1 209 ? -55.490 26.181 39.022 1.00 72.81 209 TYR A C 1
ATOM 1588 O O . TYR A 1 209 ? -55.967 25.587 39.992 1.00 72.81 209 TYR A O 1
ATOM 1596 N N . LEU A 1 210 ? -56.074 27.265 38.505 1.00 71.12 210 LEU A N 1
ATOM 1597 C CA . LEU A 1 210 ? -57.313 27.832 39.045 1.00 71.12 210 LEU A CA 1
ATOM 1598 C C . LEU A 1 210 ? -58.510 26.881 38.885 1.00 71.12 210 LEU A C 1
ATOM 1600 O O . LEU A 1 210 ? -59.287 26.716 39.826 1.00 71.12 210 LEU A O 1
ATOM 1604 N N . ALA A 1 211 ? -58.628 26.193 37.744 1.00 75.44 211 ALA A N 1
ATOM 1605 C CA . ALA A 1 211 ? -59.701 25.228 37.490 1.00 75.44 211 ALA A CA 1
ATOM 1606 C C . ALA A 1 211 ? -59.655 23.998 38.417 1.00 75.44 211 ALA A C 1
ATOM 1608 O O . ALA A 1 211 ? -60.682 23.362 38.650 1.00 75.44 211 ALA A O 1
ATOM 1609 N N . SER A 1 212 ? -58.485 23.672 38.977 1.00 75.94 212 SER A N 1
ATOM 1610 C CA . SER A 1 212 ? -58.330 22.557 39.922 1.00 75.94 212 SER A CA 1
ATOM 1611 C C . SER A 1 212 ? -58.973 22.804 41.296 1.00 75.94 212 SER A C 1
ATOM 1613 O O . SER A 1 212 ? -59.067 21.879 42.101 1.00 75.94 212 SER A O 1
ATOM 1615 N N . GLY A 1 213 ? -59.391 24.042 41.593 1.00 70.50 213 GLY A N 1
ATOM 1616 C CA . GLY A 1 213 ? -59.937 24.427 42.899 1.00 70.50 213 GLY A CA 1
ATOM 1617 C C . GLY A 1 213 ? -58.887 24.568 44.008 1.00 70.50 213 GLY A C 1
ATOM 1618 O O . GLY A 1 213 ? -59.241 24.861 45.147 1.00 70.50 213 GLY A O 1
ATOM 1619 N N . ALA A 1 214 ? -57.599 24.384 43.693 1.00 70.12 214 ALA A N 1
ATOM 1620 C CA . ALA A 1 214 ? -56.493 24.588 44.629 1.00 70.12 214 ALA A CA 1
ATOM 1621 C C . ALA A 1 214 ? -56.116 26.073 44.811 1.00 70.12 214 ALA A C 1
ATOM 1623 O O . ALA A 1 214 ? -55.444 26.419 45.783 1.00 70.12 214 ALA A O 1
ATOM 1624 N N . GLY A 1 215 ? -56.529 26.945 43.886 1.00 62.94 215 GLY A N 1
ATOM 1625 C CA . GLY A 1 215 ? -56.321 28.389 43.970 1.00 62.94 215 GLY A CA 1
ATOM 1626 C C . GLY A 1 215 ? -57.466 29.094 44.698 1.00 62.94 215 GLY A C 1
ATOM 1627 O O . GLY A 1 215 ? -58.635 28.879 44.387 1.00 62.94 215 GLY A O 1
ATOM 1628 N N . LEU A 1 216 ? -57.138 29.976 45.642 1.00 62.81 216 LEU A N 1
ATOM 1629 C CA . LEU A 1 216 ? -58.107 30.908 46.218 1.00 62.81 216 LEU A CA 1
ATOM 1630 C C . LEU A 1 216 ? -58.220 32.119 45.285 1.00 62.81 216 LEU A C 1
ATOM 1632 O O . LEU A 1 216 ? -57.323 32.961 45.246 1.00 62.81 216 LEU A O 1
ATOM 1636 N N . ALA A 1 217 ? -59.305 32.201 44.513 1.00 63.62 217 ALA A N 1
ATOM 1637 C CA . ALA A 1 217 ? -59.637 33.421 43.787 1.00 63.62 217 ALA A CA 1
ATOM 1638 C C . ALA A 1 217 ? -60.026 34.506 44.801 1.00 63.62 217 ALA A C 1
ATOM 1640 O O . ALA A 1 217 ? -60.842 34.268 45.692 1.00 63.62 217 ALA A O 1
ATOM 1641 N N . TRP A 1 218 ? -59.418 35.686 44.692 1.00 61.34 218 TRP A N 1
ATOM 1642 C CA . TRP A 1 218 ? -59.767 36.817 45.546 1.00 61.34 218 TRP A CA 1
ATOM 1643 C C . TRP A 1 218 ? -61.213 37.248 45.265 1.00 61.34 218 TRP A C 1
ATOM 1645 O O . TRP A 1 218 ? -61.532 37.631 44.140 1.00 61.34 218 TRP A O 1
ATOM 1655 N N . ASP A 1 219 ? -62.075 37.166 46.281 1.00 67.06 219 ASP A N 1
ATOM 1656 C CA . ASP A 1 219 ? -63.450 37.666 46.245 1.00 67.06 219 ASP A CA 1
ATOM 1657 C C . ASP A 1 219 ? -63.475 39.110 46.783 1.00 67.06 219 ASP A C 1
ATOM 1659 O O . ASP A 1 219 ? -63.234 39.319 47.980 1.00 67.06 219 ASP A O 1
ATOM 1663 N N . PRO A 1 220 ? -63.784 40.115 45.940 1.00 61.91 220 PRO A N 1
ATOM 1664 C CA . PRO A 1 220 ? -63.909 41.503 46.373 1.00 61.91 220 PRO A CA 1
ATOM 1665 C C . PRO A 1 220 ? -64.956 41.707 47.482 1.00 61.91 220 PRO A C 1
ATOM 1667 O O . PRO A 1 220 ? -64.879 42.693 48.212 1.00 61.91 220 PRO A O 1
ATOM 1670 N N . GLY A 1 221 ? -65.926 40.794 47.626 1.00 68.62 221 GLY A N 1
ATOM 1671 C CA . GLY A 1 221 ? -66.977 40.840 48.647 1.00 68.62 221 GLY A CA 1
ATOM 1672 C C . GLY A 1 221 ? -66.526 40.451 50.060 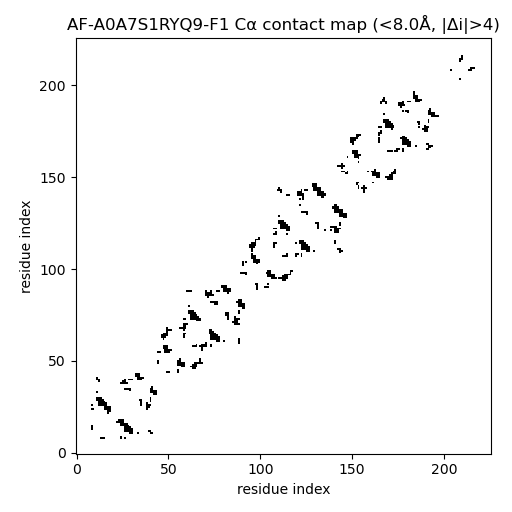1.00 68.62 221 GLY A C 1
ATOM 1673 O O . GLY A 1 221 ? -67.266 40.690 51.013 1.00 68.62 221 GLY A O 1
ATOM 1674 N N . LEU A 1 222 ? -65.322 39.884 50.212 1.00 61.75 222 LEU A N 1
ATOM 1675 C CA . LEU A 1 222 ? -64.712 39.532 51.504 1.00 61.75 222 LEU A CA 1
ATOM 1676 C C . LEU A 1 222 ? -63.624 40.527 51.942 1.00 61.75 222 LEU A C 1
ATOM 1678 O O . LEU A 1 222 ? -62.944 40.301 52.947 1.00 61.75 222 LEU A O 1
ATOM 1682 N N . ALA A 1 223 ? -63.441 41.624 51.200 1.00 58.41 223 ALA A N 1
ATOM 1683 C CA . ALA A 1 223 ? -62.494 42.671 51.559 1.00 58.41 223 ALA A CA 1
ATOM 1684 C C . ALA A 1 223 ? -62.944 43.372 52.861 1.00 58.41 223 ALA A C 1
ATOM 1686 O O . ALA A 1 223 ? -64.080 43.841 52.930 1.00 58.41 223 ALA A O 1
ATOM 1687 N N . PRO A 1 224 ? -62.098 43.461 53.904 1.00 55.75 224 PRO A N 1
ATOM 1688 C CA . PRO A 1 224 ? -62.461 44.173 55.124 1.00 55.75 224 PRO A CA 1
ATOM 1689 C C . PRO A 1 224 ? -62.551 45.688 54.875 1.00 55.75 224 PRO A C 1
ATOM 1691 O O . PRO A 1 224 ? -61.705 46.257 54.191 1.00 55.75 224 PRO A O 1
ATOM 1694 N N . ASN A 1 225 ? -63.550 46.340 55.471 1.00 61.25 225 ASN A N 1
ATOM 1695 C CA . ASN A 1 225 ? -63.883 47.754 55.249 1.00 61.25 225 ASN A CA 1
ATOM 1696 C C . ASN A 1 225 ? -63.005 48.724 56.076 1.00 61.25 225 ASN A C 1
ATOM 1698 O O . ASN A 1 225 ? -63.549 49.525 56.842 1.00 61.25 225 ASN A O 1
ATOM 1702 N N . TRP A 1 226 ? -61.677 48.632 55.983 1.00 58.03 226 TRP A N 1
ATOM 1703 C CA . TRP A 1 226 ? -60.768 49.628 56.573 1.00 58.03 226 TRP A CA 1
ATOM 1704 C C . TRP A 1 226 ? -60.207 50.584 55.522 1.00 58.03 226 TRP A C 1
ATOM 1706 O O . TRP A 1 226 ? -59.932 50.135 54.389 1.00 58.03 226 TRP A O 1
#

Radius of gyration: 39.53 Å; Cα contacts (8 Å, |Δi|>4): 439; chains: 1; bounding box: 92×66×122 Å

Mean predicted aligned error: 14.55 Å

Foldseek 3Di:
DDDPDDDDDDPFAPDWDQDPPPRDIFGDHGDPQWDHDPRDTHHADAFQWDDDPNDTDGADPQARDANDNDQQRGPHGHPQWDQDPSNHTQGNDFFQWGQEPVRDTDGAAPQARDADYPDNQFGQDGDPQWDFDQPDPVSSGGDTARDDPFQWEDPDRPDPDTHGEEPQARHAHDNQAGDHGHPQWDDDNRDIDHNPPPPPPPPCPPVNVVVVVVDDDDDPVPDDPD

Solvent-accessible surface area (backbone atoms only — not comparable to full-atom values): 13115 Å² total; per-residue (Å²): 133,86,79,84,77,83,80,76,59,59,96,52,35,69,38,63,48,72,41,93,86,78,76,50,74,34,37,79,36,43,34,93,81,35,42,74,52,100,37,42,53,40,73,67,55,59,82,29,26,23,78,54,87,97,41,69,40,64,31,28,82,58,26,36,34,33,82,39,63,48,57,50,35,37,77,37,41,32,93,65,33,38,70,45,101,71,23,33,52,41,50,60,46,58,80,29,26,25,49,36,97,88,64,46,69,39,78,40,38,77,61,22,32,35,42,50,74,94,42,66,63,27,23,63,40,41,37,94,68,36,39,72,48,70,74,36,80,91,77,54,12,13,45,39,26,71,58,52,61,87,29,23,25,57,96,49,63,83,56,88,63,67,45,70,36,39,72,53,31,45,27,35,67,44,74,61,36,42,81,37,48,32,92,62,33,45,78,54,92,31,39,36,42,80,52,78,82,72,75,77,79,69,74,74,50,70,68,62,44,47,74,68,65,79,48,85,77,87,58,82,89,73,59,76,96,122

pLDDT: mean 83.3, std 11.36, range [40.81, 96.44]

InterPro domains:
  IPR000742 EGF-like domain [SM00181] (8-42)
  IPR000742 EGF-like domain [SM00181] (58-90)
  IPR000742 EGF-like domain [SM00181] (107-145)
  IPR006212 Furin-like repeat [SM00261] (3-51)
  IPR006212 Furin-like repeat [SM00261] (53-99)
  IPR006212 Furin-like repeat [SM00261] (102-154)
  IPR006212 Furin-like repeat [SM00261] (159-200)
  IPR009030 Growth factor receptor cysteine-rich domain superfamily [SSF57184] (56-195)
  IPR052798 Giardia Variant Surface Antigen [PTHR23275] (56-198)